Protein AF-A0A1J6IQ08-F1 (afdb_monomer)

Solvent-accessible surface area (backbone atoms only — not comparable to full-atom values): 18820 Å² total; per-residue (Å²): 135,86,68,87,45,62,75,73,61,44,56,89,80,56,58,43,49,73,61,51,55,50,49,50,54,50,41,49,74,68,67,64,74,76,57,95,85,47,84,51,58,40,79,44,76,42,98,74,60,40,60,48,78,40,59,26,86,48,31,21,41,41,59,95,80,63,75,48,71,88,76,32,49,49,42,63,82,78,46,61,76,78,54,50,66,46,43,43,70,51,59,27,37,63,48,82,49,72,70,50,56,49,53,51,48,54,52,50,76,71,40,99,60,69,43,47,60,68,62,53,44,54,53,51,36,50,48,58,75,60,64,45,76,67,47,45,54,50,45,41,77,65,58,59,56,40,53,23,48,89,84,64,74,52,33,45,75,42,50,36,75,57,30,24,42,77,78,37,70,69,62,40,58,53,45,64,74,70,44,96,61,76,46,40,57,49,74,67,82,73,70,40,91,77,46,42,61,68,58,52,51,53,49,44,49,71,43,62,36,43,48,41,74,80,44,36,48,68,50,41,70,88,70,60,66,67,81,85,49,51,75,48,60,55,79,78,70,76,56,39,76,63,58,55,49,51,53,52,52,59,70,64,40,72,89,70,71,66,52,72,66,62,45,50,51,59,52,48,56,66,70,66,49,45,40,31,45,33,87,56,68,50,59,36,37,39,30,46,68,38,80,86,71,57,69,60,74,47,77,47,77,34,57,65,48,77,43,75,90,79,31,35,34,43,32,38,58,76,86,129

Secondary structure (DSSP, 8-state):
----STTTTTGGG---HHHHHHHHHHHHHTT----SSS--PEEEE-SSS-EEEE-GGGEES--TT--GGGTSEEGGGTS-HHHHHHHHHTT-BSS--HHHHHHHHHHHHTSSSPEEHHHHHHHHHHHHHT--HHHHHHHHHH--EEEE-SS-SEEEEEEGGG-BB---HHHHHHHHHH-SS--BB---SSPBTTB-HHHHHHHHHHTTPPBHHHHEEEESGGG---TTPEE--TTTTT--HHHHHHHHHHHT-GGG---HHHHHHHHHHHHS-EEEEESS-EEEEEEEB-TTS-B--EEEEESEEEETTTTEEEEE----

Organism: Nicotiana attenuata (NCBI:txid49451)

Mean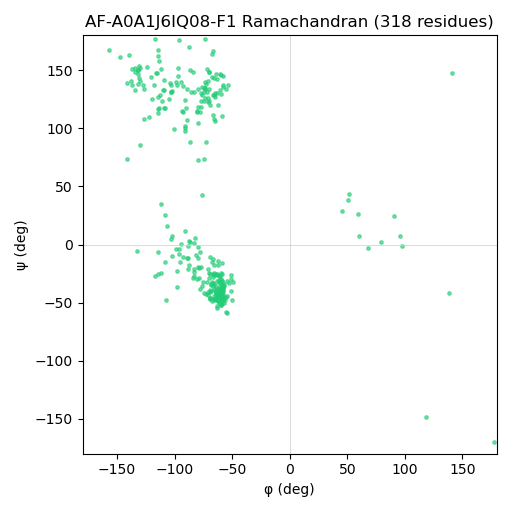 predicted aligned error: 11.62 Å

Radius of gyration: 29.19 Å; Cα contacts (8 Å, |Δi|>4): 413; chains: 1; bounding box: 72×40×83 Å

pLDDT: mean 80.11, std 11.53, range [38.16, 94.19]

Nearest PDB structures (foldseek):
  3fcg-assembly1_A  TM=6.065E-01  e=6.907E+00  Yersinia pestis
  1w1w-assembly1_F  TM=3.767E-01  e=8.225E+00  Saccharomyces cerevisiae

Structure (mmCIF, N/CA/C/O backbone):
data_AF-A0A1J6IQ08-F1
#
_entry.id   AF-A0A1J6IQ08-F1
#
loop_
_atom_site.group_PDB
_atom_site.id
_atom_site.type_symbol
_atom_site.label_atom_id
_atom_site.label_alt_id
_atom_site.label_comp_id
_atom_site.label_asym_id
_atom_site.label_entity_id
_atom_site.label_seq_id
_atom_site.pdbx_PDB_ins_code
_atom_site.Cartn_x
_atom_site.Cartn_y
_atom_site.Cartn_z
_atom_site.occupancy
_atom_site.B_iso_or_equiv
_atom_site.auth_seq_id
_atom_site.auth_comp_id
_atom_site.auth_asym_id
_atom_site.auth_atom_id
_atom_site.pdbx_PDB_model_num
ATOM 1 N N . MET A 1 1 ? 36.350 -5.522 -41.282 1.00 38.16 1 MET A N 1
ATOM 2 C CA . MET A 1 1 ? 36.041 -4.154 -40.818 1.00 38.16 1 MET A CA 1
ATOM 3 C C . MET A 1 1 ? 35.711 -4.274 -39.336 1.00 38.16 1 MET A C 1
ATOM 5 O O . MET A 1 1 ? 34.714 -4.898 -39.009 1.00 38.16 1 MET A O 1
ATOM 9 N N . TYR A 1 2 ? 36.618 -3.859 -38.450 1.00 38.28 2 TYR A N 1
ATOM 10 C CA . TYR A 1 2 ? 36.429 -3.955 -36.997 1.00 38.28 2 TYR A CA 1
ATOM 11 C C . TYR A 1 2 ? 35.785 -2.647 -36.519 1.00 38.28 2 TYR A C 1
ATOM 13 O O . TYR A 1 2 ? 36.502 -1.668 -36.361 1.00 38.28 2 TYR A O 1
ATOM 21 N N . CYS A 1 3 ? 34.462 -2.611 -36.331 1.00 42.34 3 CYS A N 1
ATOM 22 C CA . CYS A 1 3 ? 33.828 -1.512 -35.592 1.00 42.34 3 CYS A CA 1
ATOM 23 C C . CYS A 1 3 ? 34.211 -1.631 -34.116 1.00 42.34 3 CYS A C 1
ATOM 25 O O . CYS A 1 3 ? 33.945 -2.667 -33.505 1.00 42.34 3 CYS A O 1
ATOM 27 N N . ARG A 1 4 ? 34.809 -0.585 -33.545 1.00 44.16 4 ARG A N 1
ATOM 28 C CA . ARG A 1 4 ? 35.165 -0.497 -32.122 1.00 44.16 4 ARG A CA 1
ATOM 29 C C . ARG A 1 4 ? 34.200 0.369 -31.310 1.00 44.16 4 ARG A C 1
ATOM 31 O O . ARG A 1 4 ? 34.267 0.325 -30.086 1.00 44.16 4 ARG A O 1
ATOM 38 N N . SER A 1 5 ? 33.284 1.104 -31.944 1.00 48.31 5 SER A N 1
ATOM 39 C CA . SER A 1 5 ? 32.301 1.945 -31.242 1.00 48.31 5 SER A CA 1
ATOM 40 C C . SER A 1 5 ? 30.954 2.049 -31.964 1.00 48.31 5 SER A C 1
ATOM 42 O O . SER A 1 5 ? 30.855 1.837 -33.178 1.00 48.31 5 SER A O 1
ATOM 44 N N . ASN A 1 6 ? 29.915 2.458 -31.225 1.00 48.25 6 ASN A N 1
ATOM 45 C CA . ASN A 1 6 ? 28.590 2.773 -31.781 1.00 48.25 6 ASN A CA 1
ATOM 46 C C . ASN A 1 6 ? 28.644 3.928 -32.803 1.00 48.25 6 ASN A C 1
ATOM 48 O O . ASN A 1 6 ? 27.820 3.979 -33.720 1.00 48.25 6 ASN A O 1
ATOM 52 N N . LYS A 1 7 ? 29.631 4.833 -32.673 1.00 45.53 7 LYS A N 1
ATOM 53 C CA . LYS A 1 7 ? 29.911 5.908 -33.641 1.00 45.53 7 LYS A CA 1
ATOM 54 C C . LYS A 1 7 ? 30.500 5.370 -34.947 1.00 45.53 7 LYS A C 1
ATOM 56 O O . LYS A 1 7 ? 30.067 5.787 -36.015 1.00 45.53 7 LYS A O 1
ATOM 61 N N . GLU A 1 8 ? 31.440 4.428 -34.878 1.00 44.22 8 GLU A N 1
ATOM 62 C CA . GLU A 1 8 ? 32.082 3.834 -36.065 1.00 44.22 8 GLU A CA 1
ATOM 63 C C . GLU A 1 8 ? 31.143 2.930 -36.869 1.00 44.22 8 GLU A C 1
ATOM 65 O O . GLU A 1 8 ? 31.289 2.817 -38.083 1.00 44.22 8 GLU A O 1
ATOM 70 N N . CYS A 1 9 ? 30.160 2.316 -36.210 1.00 49.19 9 CYS A N 1
ATOM 71 C CA . CYS A 1 9 ? 29.166 1.469 -36.868 1.00 49.19 9 CYS A CA 1
ATOM 72 C C . CYS A 1 9 ? 27.941 2.231 -37.390 1.00 49.19 9 CYS A C 1
ATOM 74 O O . CYS A 1 9 ? 27.014 1.611 -37.904 1.00 49.19 9 CYS A O 1
ATOM 76 N N . GLY A 1 10 ? 27.918 3.562 -37.256 1.00 53.88 10 GLY A N 1
ATOM 77 C CA . GLY A 1 10 ? 26.836 4.393 -37.769 1.00 53.88 10 GLY A CA 1
ATOM 78 C C . GLY A 1 10 ? 25.457 4.042 -37.198 1.00 53.88 10 GLY A C 1
ATOM 79 O O . GLY A 1 10 ? 24.453 4.283 -37.856 1.00 53.88 10 GLY A O 1
ATOM 80 N N . MET A 1 11 ? 25.384 3.472 -35.989 1.00 55.00 11 MET A N 1
ATOM 81 C CA . MET A 1 11 ? 24.158 2.851 -35.466 1.00 55.00 11 MET A CA 1
ATOM 82 C C . MET A 1 11 ? 22.970 3.830 -35.421 1.00 55.00 11 MET A C 1
ATOM 84 O O . MET A 1 11 ? 21.852 3.452 -35.744 1.00 55.00 11 MET A O 1
ATOM 88 N N . TYR A 1 12 ? 23.245 5.108 -35.145 1.00 56.59 12 TYR A N 1
ATOM 89 C CA . TYR A 1 12 ? 22.268 6.206 -35.103 1.00 56.59 12 TYR A CA 1
ATOM 90 C C . TYR A 1 12 ? 21.831 6.741 -36.477 1.00 56.59 12 TYR A C 1
ATOM 92 O O . TYR A 1 12 ? 20.940 7.579 -36.546 1.00 56.59 12 TYR A O 1
ATOM 100 N N . TRP A 1 13 ? 22.450 6.279 -37.566 1.00 53.16 13 TRP A N 1
ATOM 101 C CA . TRP A 1 13 ? 22.105 6.645 -38.949 1.00 53.16 13 TRP A CA 1
ATOM 102 C C . TRP A 1 13 ? 21.177 5.624 -39.609 1.00 53.16 13 TRP A C 1
ATOM 104 O O . TRP A 1 13 ? 20.755 5.801 -40.752 1.00 53.16 13 TRP A O 1
ATOM 114 N N . HIS A 1 14 ? 20.876 4.535 -38.903 1.00 60.06 14 HIS A N 1
ATOM 115 C CA . HIS A 1 14 ? 19.949 3.511 -39.344 1.00 60.06 14 HIS A CA 1
ATOM 116 C C . HIS A 1 14 ? 18.625 3.674 -38.600 1.00 60.06 14 HIS A C 1
ATOM 118 O O . HIS A 1 14 ? 18.616 3.887 -37.393 1.00 60.06 14 HIS A O 1
ATOM 124 N N . SER A 1 15 ? 17.517 3.543 -39.326 1.00 62.06 15 SER A N 1
ATOM 125 C CA . SER A 1 15 ? 16.154 3.501 -38.775 1.00 62.06 15 SER A CA 1
ATOM 126 C C . SER A 1 15 ? 15.468 2.149 -38.996 1.00 62.06 15 SER A C 1
ATOM 128 O O . SER A 1 15 ? 14.391 1.897 -38.479 1.00 62.06 15 SER A O 1
ATOM 130 N N . GLY A 1 16 ? 16.094 1.236 -39.748 1.00 73.38 16 GLY A N 1
ATOM 131 C CA . GLY A 1 16 ? 15.515 -0.070 -40.055 1.00 73.38 16 GLY A CA 1
ATOM 132 C C . GLY A 1 16 ? 15.672 -1.067 -38.908 1.00 73.38 16 GLY A C 1
ATOM 133 O O . GLY A 1 16 ? 16.800 -1.468 -38.601 1.00 73.38 16 GLY A O 1
ATOM 134 N N . CYS A 1 17 ? 14.554 -1.553 -38.358 1.00 77.56 17 CYS A N 1
ATOM 135 C CA . CYS A 1 17 ? 14.531 -2.534 -37.263 1.00 77.56 17 CYS A CA 1
ATOM 136 C C . CYS A 1 17 ? 15.433 -3.752 -37.540 1.00 77.56 17 CYS A C 1
ATOM 138 O O . CYS A 1 17 ? 16.266 -4.113 -36.713 1.00 77.56 17 CYS A O 1
ATOM 140 N N . VAL A 1 18 ? 15.343 -4.351 -38.734 1.00 83.00 18 VAL A N 1
ATOM 141 C CA . VAL A 1 18 ? 16.144 -5.535 -39.110 1.00 83.00 18 VAL A CA 1
ATOM 142 C C . VAL A 1 18 ? 17.649 -5.250 -39.070 1.00 83.00 18 VAL A C 1
ATOM 144 O O . VAL A 1 18 ? 18.438 -6.098 -38.644 1.00 83.00 18 VAL A O 1
ATOM 147 N N . THR A 1 19 ? 18.060 -4.064 -39.516 1.00 85.00 19 THR A N 1
ATOM 148 C CA . THR A 1 19 ? 19.469 -3.655 -39.547 1.00 85.00 19 THR A CA 1
ATOM 149 C C . THR A 1 19 ? 19.995 -3.447 -38.133 1.00 85.00 19 THR A C 1
ATOM 151 O O . THR A 1 19 ? 21.045 -3.986 -37.789 1.00 85.00 19 THR A O 1
ATOM 154 N N . ILE A 1 20 ? 19.239 -2.748 -37.286 1.00 86.12 20 ILE A N 1
ATOM 155 C CA . ILE A 1 20 ? 19.637 -2.469 -35.903 1.00 86.12 20 ILE A CA 1
ATOM 156 C C . ILE A 1 20 ? 19.696 -3.756 -35.076 1.00 86.12 20 ILE A C 1
ATOM 158 O O . ILE A 1 20 ? 20.695 -4.004 -34.401 1.00 86.12 20 ILE A O 1
ATOM 162 N N . THR A 1 21 ? 18.706 -4.646 -35.197 1.00 87.50 21 THR A N 1
ATOM 163 C CA . THR A 1 21 ? 18.737 -5.950 -34.516 1.00 87.50 21 THR A CA 1
ATOM 164 C C . THR A 1 21 ? 19.964 -6.771 -34.925 1.00 87.50 21 THR A C 1
ATOM 166 O O . THR A 1 21 ? 20.576 -7.426 -34.081 1.00 87.50 21 THR A O 1
ATOM 169 N N . ARG A 1 22 ? 20.375 -6.733 -36.203 1.00 88.62 22 ARG A N 1
ATOM 170 C CA . ARG A 1 22 ? 21.608 -7.398 -36.665 1.00 88.62 22 ARG A CA 1
ATOM 171 C C . ARG A 1 22 ? 22.862 -6.792 -36.039 1.00 88.62 22 ARG A C 1
ATOM 173 O O . ARG A 1 22 ? 23.753 -7.550 -35.659 1.00 88.62 22 ARG A O 1
ATOM 180 N N . ILE A 1 23 ? 22.919 -5.467 -35.898 1.00 88.25 23 ILE A N 1
ATOM 181 C CA . ILE A 1 23 ? 24.028 -4.780 -35.223 1.00 88.25 23 ILE A CA 1
ATOM 182 C C . ILE A 1 23 ? 24.089 -5.207 -33.754 1.00 88.25 23 ILE A C 1
ATOM 184 O O . ILE A 1 23 ? 25.148 -5.636 -33.304 1.00 88.25 23 ILE A O 1
ATOM 188 N N . TYR A 1 24 ? 22.968 -5.208 -33.027 1.00 91.00 24 TYR A N 1
ATOM 189 C CA . TYR A 1 24 ? 22.941 -5.688 -31.642 1.00 91.00 24 TYR A CA 1
ATOM 190 C C . TYR A 1 24 ? 23.382 -7.146 -31.510 1.00 91.00 24 TYR A C 1
ATOM 192 O O . TYR A 1 24 ? 24.188 -7.458 -30.636 1.00 91.00 24 TYR A O 1
ATOM 200 N N . LYS A 1 25 ? 22.935 -8.038 -32.406 1.00 90.69 25 LYS A N 1
ATOM 201 C CA . LYS A 1 25 ? 23.388 -9.442 -32.426 1.00 90.69 25 LYS A CA 1
ATOM 202 C C . LYS A 1 25 ? 24.892 -9.549 -32.661 1.00 90.69 25 LYS A C 1
ATOM 204 O O . LYS A 1 25 ? 25.556 -10.349 -32.006 1.00 90.69 25 LYS A O 1
ATOM 209 N N . TYR A 1 26 ? 25.439 -8.735 -33.562 1.00 90.38 26 TYR A N 1
ATOM 210 C CA . TYR A 1 26 ? 26.877 -8.675 -33.806 1.00 90.38 26 TYR A CA 1
ATOM 211 C C . TYR A 1 26 ? 27.633 -8.188 -32.561 1.00 90.38 26 TYR A C 1
ATOM 213 O O . TYR A 1 26 ? 28.508 -8.894 -32.067 1.00 90.38 26 TYR A O 1
ATOM 221 N N . LEU A 1 27 ? 27.264 -7.031 -32.007 1.00 89.25 27 LEU A N 1
ATOM 222 C CA . LEU A 1 27 ? 27.917 -6.451 -30.828 1.00 89.25 27 LEU A CA 1
ATOM 223 C C . LEU A 1 27 ? 27.852 -7.390 -29.617 1.00 89.25 27 LEU A C 1
ATOM 225 O O . LEU A 1 27 ? 28.865 -7.615 -28.954 1.00 89.25 27 LEU A O 1
ATOM 229 N N . SER A 1 28 ? 26.689 -8.002 -29.383 1.00 89.81 28 SER A N 1
ATOM 230 C CA . SER A 1 28 ? 26.486 -9.013 -28.344 1.00 89.81 28 SER A CA 1
ATOM 231 C C . SER A 1 28 ? 27.418 -10.213 -28.531 1.00 89.81 28 SER A C 1
ATOM 233 O O . SER A 1 28 ? 28.155 -10.571 -27.612 1.00 89.81 28 SER A O 1
ATOM 235 N N . LYS A 1 29 ? 27.472 -10.783 -29.744 1.00 91.19 29 LYS A N 1
ATOM 236 C CA . LYS A 1 29 ? 28.318 -11.943 -30.071 1.00 91.19 29 LYS A CA 1
ATOM 237 C C . LYS A 1 29 ? 29.808 -11.684 -29.839 1.00 91.19 29 LYS A C 1
ATOM 239 O O . LYS A 1 29 ? 30.530 -12.599 -29.453 1.00 91.19 29 LYS A O 1
ATOM 244 N N . PHE A 1 30 ? 30.270 -10.460 -30.078 1.00 89.12 30 PHE A N 1
ATOM 245 C CA . PHE A 1 30 ? 31.665 -10.070 -29.866 1.00 89.12 30 PHE A CA 1
ATOM 246 C C . PHE A 1 30 ? 31.942 -9.518 -28.462 1.00 89.12 30 PHE A C 1
ATOM 248 O O . PHE A 1 30 ? 33.026 -8.988 -28.232 1.00 89.12 30 PHE A O 1
ATOM 255 N N . ASN A 1 31 ? 31.001 -9.668 -27.520 1.00 85.50 31 ASN A N 1
ATOM 256 C CA . ASN A 1 31 ? 31.116 -9.173 -26.147 1.00 85.50 31 ASN A CA 1
ATOM 257 C C . ASN A 1 31 ? 31.522 -7.697 -26.077 1.00 85.50 31 ASN A C 1
ATOM 259 O O . ASN A 1 31 ? 32.300 -7.305 -25.212 1.00 85.50 31 ASN A O 1
ATOM 263 N N . TRP A 1 32 ? 31.001 -6.882 -26.995 1.00 88.06 32 TRP A N 1
ATOM 264 C CA . TRP A 1 32 ? 31.271 -5.453 -26.983 1.00 88.06 32 TRP A CA 1
ATOM 265 C C . TRP A 1 32 ? 30.714 -4.809 -25.706 1.00 88.06 32 TRP A C 1
ATOM 267 O O . TRP A 1 32 ? 29.629 -5.174 -25.240 1.00 88.06 32 TRP A O 1
ATOM 277 N N . GLU A 1 33 ? 31.451 -3.843 -25.158 1.00 83.06 33 GLU A N 1
ATOM 278 C CA . GLU A 1 33 ? 31.079 -3.093 -23.959 1.00 83.06 33 GLU A CA 1
ATOM 279 C C . GLU A 1 33 ? 31.163 -1.585 -24.224 1.00 83.06 33 GLU A C 1
ATOM 281 O O . GLU A 1 33 ? 32.132 -1.127 -24.838 1.00 83.06 33 GLU A O 1
ATOM 286 N N . PRO A 1 34 ? 30.174 -0.801 -23.761 1.00 82.12 34 PRO A N 1
ATOM 287 C CA . PRO A 1 34 ? 30.164 0.638 -23.971 1.00 82.12 34 PRO A CA 1
ATOM 288 C C . PRO A 1 34 ? 31.222 1.330 -23.109 1.00 82.12 34 PRO A C 1
ATOM 290 O O . PRO A 1 34 ? 31.278 1.157 -21.888 1.00 82.12 34 PRO A O 1
ATOM 293 N N . THR A 1 35 ? 32.014 2.203 -23.725 1.00 81.00 35 THR A N 1
ATOM 294 C CA . THR A 1 35 ? 32.876 3.139 -22.998 1.00 81.00 35 THR A CA 1
ATOM 295 C C . THR A 1 35 ? 32.045 4.266 -22.361 1.00 81.00 35 THR A C 1
ATOM 297 O O . THR A 1 35 ? 30.818 4.334 -22.492 1.00 81.00 35 THR A O 1
ATOM 300 N N . LYS A 1 36 ? 32.689 5.166 -21.606 1.00 74.94 36 LYS A N 1
ATOM 301 C CA . LYS A 1 36 ? 32.005 6.335 -21.016 1.00 74.94 36 LYS A CA 1
ATOM 302 C C . LYS A 1 36 ? 31.512 7.333 -22.070 1.00 74.94 36 LYS A C 1
ATOM 304 O O . LYS A 1 36 ? 30.577 8.072 -21.796 1.00 74.94 36 LYS A O 1
ATOM 309 N N . GLU A 1 37 ? 32.140 7.354 -23.242 1.00 73.69 37 GLU A N 1
ATOM 310 C CA . GLU A 1 37 ? 31.829 8.287 -24.331 1.00 73.69 37 GLU A CA 1
ATOM 311 C C . GLU A 1 37 ? 30.822 7.715 -25.334 1.00 73.69 37 GLU A C 1
ATOM 313 O O . GLU A 1 37 ? 30.326 8.439 -26.204 1.00 73.69 37 GLU A O 1
ATOM 318 N N . ASP A 1 38 ? 30.527 6.417 -25.233 1.00 71.75 38 ASP A N 1
ATOM 319 C CA . ASP A 1 38 ? 29.600 5.762 -26.138 1.00 71.75 38 ASP A CA 1
ATOM 320 C C . ASP A 1 38 ? 28.156 6.126 -25.787 1.00 71.75 38 ASP A C 1
ATOM 322 O O . ASP A 1 38 ? 27.732 5.954 -24.639 1.00 71.75 38 ASP A O 1
ATOM 326 N N . PRO A 1 39 ? 27.361 6.577 -26.770 1.00 72.81 39 PRO A N 1
ATOM 327 C CA . PRO A 1 39 ? 25.938 6.779 -26.567 1.00 72.81 39 PRO A CA 1
ATOM 328 C C . PRO A 1 39 ? 25.266 5.415 -26.342 1.00 72.81 39 PRO A C 1
ATOM 330 O O . PRO A 1 39 ? 25.469 4.464 -27.110 1.00 72.81 39 PRO A O 1
ATOM 333 N N . ARG A 1 40 ? 24.488 5.328 -25.259 1.00 83.88 40 ARG A N 1
ATOM 334 C CA . ARG A 1 40 ? 23.891 4.081 -24.747 1.00 83.88 40 ARG A CA 1
ATOM 335 C C . ARG A 1 40 ? 22.419 3.925 -25.093 1.00 83.88 40 ARG A C 1
ATOM 337 O O . ARG A 1 40 ? 21.793 3.003 -24.592 1.00 83.88 40 ARG A O 1
ATOM 344 N N . ASN A 1 41 ? 21.876 4.814 -25.918 1.00 89.00 41 ASN A N 1
ATOM 345 C CA . ASN A 1 41 ? 20.458 4.799 -26.232 1.00 89.00 41 ASN A CA 1
ATOM 346 C C . ASN A 1 41 ? 20.045 3.451 -26.827 1.00 89.00 41 ASN A C 1
ATOM 348 O O . ASN A 1 41 ? 20.799 2.796 -27.555 1.00 89.00 41 ASN A O 1
ATOM 352 N N . ILE A 1 42 ? 18.829 3.049 -26.495 1.00 90.94 42 ILE A N 1
ATOM 353 C CA . ILE A 1 42 ? 18.231 1.797 -26.922 1.00 90.94 42 ILE A CA 1
ATOM 354 C C . ILE A 1 42 ? 17.264 2.111 -28.049 1.00 90.94 42 ILE A C 1
ATOM 356 O O . ILE A 1 42 ? 16.467 3.037 -27.946 1.00 90.94 42 ILE A O 1
ATOM 360 N N . TRP A 1 43 ? 17.344 1.359 -29.139 1.00 90.56 43 TRP A N 1
ATOM 361 C CA . TRP A 1 43 ? 16.357 1.468 -30.200 1.00 90.56 43 TRP A CA 1
ATOM 362 C C . TRP A 1 43 ? 15.074 0.755 -29.787 1.00 90.56 43 TRP A C 1
ATOM 364 O O . TRP A 1 43 ? 15.126 -0.409 -29.385 1.00 90.56 43 TRP A O 1
ATOM 374 N N . ILE A 1 44 ? 13.928 1.408 -29.929 1.00 90.62 44 ILE A N 1
ATOM 375 C CA . ILE A 1 44 ? 12.609 0.814 -29.728 1.00 90.62 44 ILE A CA 1
ATOM 376 C C . ILE A 1 44 ? 11.894 0.771 -31.078 1.00 90.62 44 ILE A C 1
ATOM 378 O O . ILE A 1 44 ? 11.664 1.822 -31.678 1.00 90.62 44 ILE A O 1
ATOM 382 N N . PRO A 1 45 ? 11.556 -0.424 -31.590 1.00 87.88 45 PRO A N 1
ATOM 383 C CA . PRO A 1 45 ? 10.832 -0.534 -32.845 1.00 87.88 45 PRO A CA 1
ATOM 384 C C . PRO A 1 45 ? 9.363 -0.136 -32.663 1.00 87.88 45 PRO A C 1
ATOM 386 O O . PRO A 1 45 ? 8.692 -0.614 -31.746 1.00 87.88 45 PRO A O 1
ATOM 389 N N . ASN A 1 46 ? 8.861 0.685 -33.585 1.00 82.75 46 ASN A N 1
ATOM 390 C CA . ASN A 1 46 ? 7.454 1.068 -33.682 1.00 82.75 46 ASN A CA 1
ATOM 391 C C . ASN A 1 46 ? 6.716 0.192 -34.706 1.00 82.75 46 ASN A C 1
ATOM 393 O O . ASN A 1 46 ? 7.311 -0.652 -35.379 1.00 82.75 46 ASN A O 1
ATOM 397 N N . ALA A 1 47 ? 5.399 0.379 -34.839 1.00 73.00 47 ALA A N 1
ATOM 398 C CA . ALA A 1 47 ? 4.619 -0.314 -35.861 1.00 73.00 47 ALA A CA 1
ATOM 399 C C . ALA A 1 47 ? 5.165 0.016 -37.265 1.00 73.00 47 ALA A C 1
ATOM 401 O O . ALA A 1 47 ? 5.039 1.142 -37.742 1.00 73.00 47 ALA A O 1
ATOM 402 N N . GLY A 1 48 ? 5.784 -0.971 -37.921 1.00 70.44 48 GLY A N 1
ATOM 403 C CA . GLY A 1 48 ? 6.427 -0.812 -39.225 1.00 70.44 48 GLY A CA 1
ATOM 404 C C . GLY A 1 48 ? 7.929 -1.101 -39.181 1.00 70.44 48 GLY A C 1
ATOM 405 O O . GLY A 1 48 ? 8.383 -1.969 -38.442 1.00 70.44 48 GLY A O 1
ATOM 406 N N . ASN A 1 49 ? 8.693 -0.406 -40.026 1.00 69.62 49 ASN A N 1
ATOM 407 C CA . ASN A 1 49 ? 10.146 -0.579 -40.160 1.00 69.62 49 ASN A CA 1
ATOM 408 C C . ASN A 1 49 ? 10.941 0.584 -39.539 1.00 69.62 49 ASN A C 1
ATOM 410 O O . ASN A 1 49 ? 12.117 0.734 -39.855 1.00 69.62 49 ASN A O 1
ATOM 414 N N . ASP A 1 50 ? 10.279 1.392 -38.710 1.00 78.19 50 ASP A N 1
ATOM 415 C CA . ASP A 1 50 ? 10.791 2.609 -38.072 1.00 78.19 50 ASP A CA 1
ATOM 416 C C . ASP A 1 50 ? 10.804 2.457 -36.538 1.00 78.19 50 ASP A C 1
ATOM 418 O O . ASP A 1 50 ? 10.375 1.430 -36.000 1.00 78.19 50 ASP A O 1
ATOM 422 N N . GLY A 1 51 ? 11.306 3.456 -35.817 1.00 84.88 51 GLY A N 1
ATOM 423 C CA . GLY A 1 51 ? 11.438 3.409 -34.362 1.00 84.88 51 GLY A CA 1
ATOM 424 C C . GLY A 1 51 ? 12.101 4.649 -33.777 1.00 84.88 51 GLY A C 1
ATOM 425 O O . GLY A 1 51 ? 12.303 5.650 -34.460 1.00 84.88 51 GLY A O 1
ATOM 426 N N . GLU A 1 52 ? 12.439 4.579 -32.495 1.00 89.56 52 GLU A N 1
ATOM 427 C CA . GLU A 1 52 ? 13.040 5.697 -31.772 1.00 89.56 52 GLU A CA 1
ATOM 428 C C . GLU A 1 52 ? 14.203 5.266 -30.876 1.00 89.56 52 GLU A C 1
ATOM 430 O O . GLU A 1 52 ? 14.264 4.138 -30.389 1.00 89.56 52 GLU A O 1
ATOM 435 N N . TRP A 1 53 ? 15.154 6.179 -30.669 1.00 88.50 53 TRP A N 1
ATOM 436 C CA . TRP A 1 53 ? 16.267 5.996 -29.740 1.00 88.50 53 TRP A CA 1
ATOM 437 C C . TRP A 1 53 ? 15.898 6.585 -28.379 1.00 88.50 53 TRP A C 1
ATOM 439 O O . TRP A 1 53 ? 15.779 7.802 -28.256 1.00 88.50 53 TRP A O 1
ATOM 449 N N . VAL A 1 54 ? 15.788 5.740 -27.356 1.00 91.06 54 VAL A N 1
ATOM 450 C CA . VAL A 1 54 ? 15.395 6.138 -25.994 1.00 91.06 54 VAL A CA 1
ATOM 451 C C . VAL A 1 54 ? 16.533 5.940 -24.998 1.00 91.06 54 VAL A C 1
ATOM 453 O O . VAL A 1 54 ? 17.499 5.219 -25.267 1.00 91.06 54 VAL A O 1
ATOM 456 N N . ASN A 1 55 ? 16.442 6.577 -23.832 1.00 90.50 55 ASN A N 1
ATOM 457 C CA . ASN A 1 55 ? 17.424 6.395 -22.768 1.00 90.50 55 ASN A CA 1
ATOM 458 C C . ASN A 1 55 ? 17.277 4.986 -22.141 1.00 90.50 55 ASN A C 1
ATOM 460 O O . ASN A 1 55 ? 16.150 4.528 -21.937 1.00 90.50 55 ASN A O 1
ATOM 464 N N . PRO A 1 56 ? 18.379 4.285 -21.801 1.00 90.44 56 PRO A N 1
ATOM 465 C CA . PRO A 1 56 ? 18.322 3.046 -21.020 1.00 90.44 56 PRO A CA 1
ATOM 466 C C . PRO A 1 56 ? 17.483 3.118 -19.740 1.00 90.44 56 PRO A C 1
ATOM 468 O O . PRO A 1 56 ? 16.881 2.113 -19.365 1.00 90.44 56 PRO A O 1
ATOM 471 N N . ASP A 1 57 ? 17.429 4.281 -19.085 1.00 89.50 57 ASP A N 1
ATOM 472 C CA . ASP A 1 57 ? 16.671 4.494 -17.846 1.00 89.50 57 ASP A CA 1
ATOM 473 C C . ASP A 1 57 ? 15.148 4.375 -18.053 1.00 89.50 57 ASP A C 1
ATOM 475 O O . ASP A 1 57 ? 14.428 3.977 -17.127 1.00 89.50 57 ASP A O 1
ATOM 479 N N . ASP A 1 58 ? 14.679 4.635 -19.278 1.00 90.62 58 ASP A N 1
ATOM 480 C CA . ASP A 1 58 ? 13.281 4.507 -19.711 1.00 90.62 58 ASP A CA 1
ATOM 481 C C . ASP A 1 58 ? 12.947 3.076 -20.188 1.00 90.62 58 ASP A C 1
ATOM 483 O O . ASP A 1 58 ? 11.825 2.785 -20.603 1.00 90.62 58 ASP A O 1
ATOM 487 N N . CYS A 1 59 ? 13.911 2.149 -20.120 1.00 92.62 59 CYS A N 1
ATOM 488 C CA . CYS A 1 59 ? 13.760 0.755 -20.535 1.00 92.62 59 CYS A CA 1
ATOM 489 C C . CYS A 1 59 ? 13.808 -0.217 -19.347 1.00 92.62 59 CYS A C 1
ATOM 491 O O . CYS A 1 59 ? 14.514 -0.009 -18.360 1.00 92.62 59 CYS A O 1
ATOM 493 N N . VAL A 1 60 ? 13.119 -1.350 -19.479 1.00 94.19 60 VAL A N 1
ATOM 494 C CA . VAL A 1 60 ? 13.262 -2.530 -18.610 1.00 94.19 60 VAL A CA 1
ATOM 495 C C . VAL A 1 60 ? 13.401 -3.780 -19.465 1.00 94.19 60 VAL A C 1
ATOM 497 O O . VAL A 1 60 ? 12.803 -3.881 -20.534 1.00 94.19 60 VAL A O 1
ATOM 500 N N . LEU A 1 61 ? 14.164 -4.768 -18.998 1.00 93.12 61 LEU A N 1
ATOM 501 C CA . LEU A 1 61 ? 14.229 -6.057 -19.699 1.00 93.12 61 LEU A CA 1
ATOM 502 C C . LEU A 1 61 ? 12.906 -6.811 -19.580 1.00 93.12 61 LEU A C 1
ATOM 504 O O . LEU A 1 61 ? 12.398 -7.313 -20.580 1.00 93.12 61 LEU A O 1
ATOM 508 N N . HIS A 1 62 ? 12.366 -6.857 -18.362 1.00 90.94 62 HIS A N 1
ATOM 509 C CA . HIS A 1 62 ? 11.173 -7.613 -18.019 1.00 90.94 62 HIS A CA 1
ATOM 510 C C . HIS A 1 62 ? 10.175 -6.738 -17.275 1.00 90.94 62 HIS A C 1
ATOM 512 O O . HIS A 1 62 ? 10.552 -5.980 -16.380 1.00 90.94 62 HIS A O 1
ATOM 518 N N . ASP A 1 63 ? 8.894 -6.921 -17.580 1.00 86.56 63 ASP A N 1
ATOM 519 C CA . ASP A 1 63 ? 7.802 -6.401 -16.764 1.00 86.56 63 ASP A CA 1
ATOM 520 C C . ASP A 1 63 ? 6.804 -7.521 -16.479 1.00 86.56 63 ASP A C 1
ATOM 522 O O . ASP A 1 63 ? 5.792 -7.689 -17.158 1.00 86.56 63 ASP A O 1
ATOM 526 N N . LYS A 1 64 ? 7.090 -8.286 -15.420 1.00 78.94 64 LYS A N 1
ATOM 527 C CA . LYS A 1 64 ? 6.209 -9.369 -14.959 1.00 78.94 64 LYS A CA 1
ATOM 528 C C . LYS A 1 64 ? 4.808 -8.879 -14.597 1.00 78.94 64 LYS A C 1
ATOM 530 O O . LYS A 1 64 ? 3.875 -9.670 -14.614 1.00 78.94 64 LYS A O 1
ATOM 535 N N . SER A 1 65 ? 4.692 -7.606 -14.230 1.00 72.69 65 SER A N 1
ATOM 536 C CA . SER A 1 65 ? 3.444 -6.989 -13.802 1.00 72.69 65 SER A CA 1
ATOM 537 C C . SER A 1 65 ? 2.593 -6.532 -14.992 1.00 72.69 65 SER A C 1
ATOM 539 O O . SER A 1 65 ? 1.379 -6.449 -14.884 1.00 72.69 65 SER A O 1
ATOM 541 N N . CYS A 1 66 ? 3.223 -6.292 -16.147 1.00 75.00 66 CYS A N 1
ATOM 542 C CA . CYS A 1 66 ? 2.624 -5.745 -17.366 1.00 75.00 66 CYS A CA 1
ATOM 543 C C . CYS A 1 66 ? 1.989 -4.345 -17.229 1.00 75.00 66 CYS A C 1
ATOM 545 O O . CYS A 1 66 ? 1.394 -3.870 -18.198 1.00 75.00 66 CYS A O 1
ATOM 547 N N . PHE A 1 67 ? 2.141 -3.656 -16.091 1.00 73.94 67 PHE A N 1
ATOM 548 C CA . PHE A 1 67 ? 1.550 -2.332 -15.850 1.00 73.94 67 PHE A CA 1
ATOM 549 C C . PHE A 1 67 ? 2.419 -1.167 -16.331 1.00 73.94 67 PHE A C 1
ATOM 551 O O . PHE A 1 67 ? 1.915 -0.062 -16.523 1.00 73.94 67 PHE A O 1
ATOM 558 N N . PHE A 1 68 ? 3.710 -1.393 -16.577 1.00 79.25 68 PHE A N 1
ATOM 559 C CA . PHE A 1 68 ? 4.626 -0.329 -16.984 1.00 79.25 68 PHE A CA 1
ATOM 560 C C . PHE A 1 68 ? 4.676 -0.122 -18.492 1.00 79.25 68 PHE A C 1
ATOM 562 O O . PHE A 1 68 ? 5.367 0.781 -18.939 1.00 79.25 68 PHE A O 1
ATOM 569 N N . GLY A 1 69 ? 3.935 -0.897 -19.289 1.00 67.50 69 GLY A N 1
ATOM 570 C CA . GLY A 1 69 ? 4.005 -0.827 -20.753 1.00 67.50 69 GLY A CA 1
ATOM 571 C C . GLY A 1 69 ? 3.670 0.541 -21.368 1.00 67.50 69 GLY A C 1
ATOM 572 O O . GLY A 1 69 ? 3.987 0.755 -22.531 1.00 67.50 69 GLY A O 1
ATOM 573 N N . LEU A 1 70 ? 3.048 1.450 -20.606 1.00 72.44 70 LEU A N 1
ATOM 574 C CA . LEU A 1 70 ? 2.772 2.835 -21.010 1.00 72.44 70 LEU A CA 1
ATOM 575 C C . LEU A 1 70 ? 3.835 3.846 -20.539 1.00 72.44 70 LEU A C 1
ATOM 577 O O . LEU A 1 70 ? 3.836 4.976 -21.013 1.00 72.44 70 LEU A O 1
ATOM 581 N N . GLN A 1 71 ? 4.701 3.471 -19.593 1.00 80.69 71 GLN A N 1
ATOM 582 C CA . GLN A 1 71 ? 5.698 4.360 -18.972 1.00 80.69 71 GLN A CA 1
ATOM 583 C C . GLN A 1 71 ? 7.143 3.931 -19.228 1.00 80.69 71 GLN A C 1
ATOM 585 O O . GLN A 1 71 ? 8.038 4.767 -19.192 1.00 80.69 71 GLN A O 1
ATOM 590 N N . LEU A 1 72 ? 7.376 2.636 -19.445 1.00 88.62 72 LEU A N 1
ATOM 591 C CA . LEU A 1 72 ? 8.684 2.044 -19.683 1.00 88.62 72 LEU A CA 1
ATOM 592 C C . LEU A 1 72 ? 8.624 1.134 -20.905 1.00 88.62 72 LEU A C 1
ATOM 594 O O . LEU A 1 72 ? 7.667 0.379 -21.108 1.00 88.62 72 LEU A O 1
ATOM 598 N N . HIS A 1 73 ? 9.704 1.136 -21.677 1.00 90.62 73 HIS A N 1
ATOM 599 C CA . HIS A 1 73 ? 9.856 0.236 -22.808 1.00 90.62 73 HIS A CA 1
ATOM 600 C C . HIS A 1 73 ? 10.312 -1.144 -22.329 1.00 90.62 73 HIS A C 1
ATOM 602 O O . HIS A 1 73 ? 11.414 -1.313 -21.802 1.00 90.62 73 HIS A O 1
ATOM 608 N N . VAL A 1 74 ? 9.453 -2.147 -22.513 1.00 92.12 74 VAL A N 1
ATOM 609 C CA . VAL A 1 74 ? 9.694 -3.524 -22.061 1.00 92.12 74 VAL A CA 1
ATOM 610 C C . VAL A 1 74 ? 10.374 -4.323 -23.174 1.00 92.12 74 VAL A C 1
ATOM 612 O O . VAL A 1 74 ? 9.722 -4.782 -24.113 1.00 92.12 74 VAL A O 1
ATOM 615 N N . LEU A 1 75 ? 11.694 -4.493 -23.086 1.00 92.62 75 LEU A N 1
ATOM 616 C CA . LEU A 1 75 ? 12.516 -4.980 -24.200 1.00 92.62 75 LEU A CA 1
ATOM 617 C C . LEU A 1 75 ? 12.235 -6.435 -24.601 1.00 92.62 75 LEU A C 1
ATOM 619 O O . LEU A 1 75 ? 12.383 -6.764 -25.777 1.00 92.62 75 LEU A O 1
ATOM 623 N N . GLU A 1 76 ? 11.774 -7.296 -23.687 1.00 91.81 76 GLU A N 1
ATOM 624 C CA . GLU A 1 76 ? 11.373 -8.676 -24.023 1.00 91.81 76 GLU A CA 1
ATOM 625 C C . GLU A 1 76 ? 10.197 -8.758 -25.010 1.00 91.81 76 GLU A C 1
ATOM 627 O O . GLU A 1 76 ? 10.003 -9.798 -25.637 1.00 91.81 76 GLU A O 1
ATOM 632 N N . LYS A 1 77 ? 9.429 -7.672 -25.182 1.00 89.44 77 LYS A N 1
ATOM 633 C CA . LYS A 1 77 ? 8.354 -7.591 -26.184 1.00 89.44 77 LYS A CA 1
ATOM 634 C C . LYS A 1 77 ? 8.879 -7.300 -27.592 1.00 89.44 77 LYS A C 1
ATOM 636 O O . LYS A 1 77 ? 8.170 -7.544 -28.563 1.00 89.44 77 LYS A O 1
ATOM 641 N N . HIS A 1 78 ? 10.100 -6.778 -27.702 1.00 88.38 78 HIS A N 1
ATOM 642 C CA . HIS A 1 78 ? 10.674 -6.283 -28.955 1.00 88.38 78 HIS A CA 1
ATOM 643 C C . HIS A 1 78 ? 11.876 -7.103 -29.438 1.00 88.38 78 HIS A C 1
ATOM 645 O O . HIS A 1 78 ? 12.167 -7.116 -30.634 1.00 88.38 78 HIS A O 1
ATOM 651 N N . TYR A 1 79 ? 12.584 -7.777 -28.529 1.00 90.75 79 TYR A N 1
ATOM 652 C CA . TYR A 1 79 ? 13.862 -8.422 -28.816 1.00 90.75 79 TYR A CA 1
ATOM 653 C C . TYR A 1 79 ? 13.938 -9.863 -28.311 1.00 90.75 79 TYR A C 1
ATOM 655 O O . TYR A 1 79 ? 13.374 -10.220 -27.277 1.00 90.75 79 TYR A O 1
ATOM 663 N N . ASP A 1 80 ? 14.720 -10.679 -29.024 1.00 89.81 80 ASP A N 1
ATOM 664 C CA . ASP A 1 80 ? 15.020 -12.058 -28.640 1.00 89.81 80 ASP A CA 1
ATOM 665 C C . ASP A 1 80 ? 15.716 -12.124 -27.270 1.00 89.81 80 ASP A C 1
ATOM 667 O O . ASP A 1 80 ? 16.566 -11.290 -26.943 1.00 89.81 80 ASP A O 1
ATOM 671 N N . LYS A 1 81 ? 15.437 -13.187 -26.502 1.00 88.81 81 LYS A N 1
ATOM 672 C CA . LYS A 1 81 ? 15.998 -13.405 -25.152 1.00 88.81 81 LYS A CA 1
ATOM 673 C C . LYS A 1 81 ? 17.525 -13.316 -25.094 1.00 88.81 81 LYS A C 1
ATOM 675 O O . LYS A 1 81 ? 18.072 -12.852 -24.097 1.00 88.81 81 LYS A O 1
ATOM 680 N N . GLU A 1 82 ? 18.209 -13.729 -26.159 1.00 87.19 82 GLU A N 1
ATOM 681 C CA . GLU A 1 82 ? 19.671 -13.666 -26.271 1.00 87.19 82 GLU A CA 1
ATOM 682 C C . GLU A 1 82 ? 20.201 -12.227 -26.145 1.00 87.19 82 GLU A C 1
ATOM 684 O O . GLU A 1 82 ? 21.231 -11.996 -25.508 1.00 87.19 82 GLU A O 1
ATOM 689 N N . LEU A 1 83 ? 19.464 -11.244 -26.678 1.00 91.06 83 LEU A N 1
ATOM 690 C CA . LEU A 1 83 ? 19.844 -9.830 -26.649 1.00 91.06 83 LEU A CA 1
ATOM 691 C C . LEU A 1 83 ? 19.569 -9.151 -25.303 1.00 91.06 83 LEU A C 1
ATOM 693 O O . LEU A 1 83 ? 20.197 -8.138 -25.004 1.00 91.06 83 LEU A O 1
ATOM 697 N N . LEU A 1 84 ? 18.695 -9.702 -24.456 1.00 92.12 84 LEU A N 1
ATOM 698 C CA . LEU A 1 84 ? 18.357 -9.084 -23.165 1.00 92.12 84 LEU A CA 1
ATOM 699 C C . LEU A 1 84 ? 19.580 -8.946 -22.248 1.00 92.12 84 LEU A C 1
ATOM 701 O O . LEU A 1 84 ? 19.777 -7.906 -21.620 1.00 92.12 84 LEU A O 1
ATOM 705 N N . SER A 1 85 ? 20.456 -9.954 -22.246 1.00 90.19 85 SER A N 1
ATOM 706 C CA . SER A 1 85 ? 21.731 -9.917 -21.517 1.00 90.19 85 SER A CA 1
ATOM 707 C C . SER A 1 85 ? 22.681 -8.823 -22.018 1.00 90.19 85 SER A C 1
ATOM 709 O O . SER A 1 85 ? 23.440 -8.247 -21.239 1.00 90.19 85 SER A O 1
ATOM 711 N N . PHE A 1 86 ? 22.620 -8.498 -23.311 1.00 91.25 86 PHE A N 1
ATOM 712 C CA . PHE A 1 86 ? 23.414 -7.427 -23.901 1.00 91.25 86 PHE A CA 1
ATOM 713 C C . PHE A 1 86 ? 22.887 -6.056 -23.474 1.00 91.25 86 PHE A C 1
ATOM 715 O O . PHE A 1 86 ? 23.672 -5.203 -23.068 1.00 91.25 86 PHE A O 1
ATOM 722 N N . PHE A 1 87 ? 21.567 -5.864 -23.458 1.00 92.81 87 PHE A N 1
ATOM 723 C CA . PHE A 1 87 ? 20.957 -4.622 -22.978 1.00 92.81 87 PHE A CA 1
ATOM 724 C C . PHE A 1 87 ? 21.272 -4.330 -21.504 1.00 92.81 87 PHE A C 1
ATOM 726 O O . PHE A 1 87 ? 21.455 -3.168 -21.144 1.00 92.81 87 PHE A O 1
ATOM 733 N N . SER A 1 88 ? 21.462 -5.359 -20.668 1.00 90.44 88 SER A N 1
ATOM 734 C CA . SER A 1 88 ? 21.960 -5.164 -19.295 1.00 90.44 88 SER A CA 1
ATOM 735 C C . SER A 1 88 ? 23.321 -4.452 -19.259 1.00 90.44 88 SER A C 1
ATOM 737 O O . SER A 1 88 ? 23.546 -3.595 -18.407 1.00 90.44 88 SER A O 1
ATOM 739 N N . LYS A 1 89 ? 24.222 -4.748 -20.210 1.00 88.38 89 LYS A N 1
ATOM 740 C CA . LYS A 1 89 ? 25.542 -4.094 -20.317 1.00 88.38 89 LYS A CA 1
ATOM 741 C C . LYS A 1 89 ? 25.442 -2.632 -20.757 1.00 88.38 89 LYS A C 1
ATOM 743 O O . LYS A 1 89 ? 26.328 -1.839 -20.451 1.00 88.38 89 LYS A O 1
ATOM 748 N N . LEU A 1 90 ? 24.363 -2.267 -21.451 1.00 88.12 90 LEU A N 1
ATOM 749 C CA . LEU A 1 90 ? 24.077 -0.884 -21.840 1.00 88.12 90 LEU A CA 1
ATOM 750 C C . LEU A 1 90 ? 23.477 -0.052 -20.697 1.00 88.12 90 LEU A C 1
ATOM 752 O O . LEU A 1 90 ? 23.285 1.150 -20.861 1.00 88.12 90 LEU A O 1
ATOM 756 N N . GLY A 1 91 ? 23.241 -0.662 -19.531 1.00 88.25 91 GLY A N 1
ATOM 757 C CA . GLY A 1 91 ? 22.678 0.002 -18.357 1.00 88.25 91 GLY A CA 1
ATOM 758 C C . GLY A 1 91 ? 21.167 -0.168 -18.208 1.00 88.25 91 GLY A C 1
ATOM 759 O O . GLY A 1 91 ? 20.591 0.436 -17.312 1.00 88.25 91 GLY A O 1
ATOM 760 N N . VAL A 1 92 ? 20.519 -0.998 -19.034 1.00 92.81 92 VAL A N 1
ATOM 761 C CA . VAL A 1 92 ? 19.081 -1.266 -18.898 1.00 92.81 92 VAL A CA 1
ATOM 762 C C . VAL A 1 92 ? 18.824 -2.112 -17.652 1.00 92.81 92 VAL A C 1
ATOM 764 O O . VAL A 1 92 ? 19.384 -3.200 -17.482 1.00 92.81 92 VAL A O 1
ATOM 767 N N . LYS A 1 93 ? 17.939 -1.623 -16.783 1.00 93.31 93 LYS A N 1
ATOM 768 C CA . LYS A 1 93 ? 17.511 -2.321 -15.565 1.00 93.31 93 LYS A CA 1
ATOM 769 C C . LYS A 1 93 ? 16.728 -3.598 -15.896 1.00 93.31 93 LYS A C 1
ATOM 771 O O . LYS A 1 93 ? 15.937 -3.659 -16.835 1.00 93.31 93 LYS A O 1
ATOM 776 N N . SER A 1 94 ? 16.930 -4.642 -15.091 1.00 91.62 94 SER A N 1
ATOM 777 C CA . SER A 1 94 ? 16.294 -5.947 -15.326 1.00 91.62 94 SER A CA 1
ATOM 778 C C . SER A 1 94 ? 14.777 -5.924 -15.106 1.00 91.62 94 SER A C 1
ATOM 780 O O . SER A 1 94 ? 14.045 -6.536 -15.876 1.00 91.62 94 SER A O 1
ATOM 782 N N . ASN A 1 95 ? 14.311 -5.215 -14.077 1.00 89.75 95 ASN A N 1
ATOM 783 C CA . ASN A 1 95 ? 12.897 -5.065 -13.723 1.00 89.75 95 ASN A CA 1
ATOM 784 C C . ASN A 1 95 ? 12.643 -3.602 -13.305 1.00 89.75 95 ASN A C 1
ATOM 786 O O . ASN A 1 95 ? 13.616 -2.912 -12.970 1.00 89.75 95 ASN A O 1
ATOM 790 N N . PRO A 1 96 ? 11.380 -3.137 -13.273 1.00 90.25 96 PRO A N 1
ATOM 791 C CA . PRO A 1 96 ? 11.035 -1.840 -12.703 1.00 90.25 96 PRO A CA 1
ATOM 792 C C . PRO A 1 96 ? 11.566 -1.694 -11.271 1.00 90.25 96 PRO A C 1
ATOM 794 O O . PRO A 1 96 ? 11.514 -2.624 -10.461 1.00 90.25 96 PRO A O 1
ATOM 797 N N . SER A 1 97 ? 12.117 -0.523 -10.980 1.00 88.06 97 SER A N 1
ATOM 798 C CA . SER A 1 97 ? 12.660 -0.147 -9.678 1.00 88.06 97 SER A CA 1
ATOM 799 C C . SER A 1 97 ? 11.580 0.443 -8.770 1.00 88.06 97 SER A C 1
ATOM 801 O O . SER A 1 97 ? 10.485 0.776 -9.220 1.00 88.06 97 SER A O 1
ATOM 803 N N . LEU A 1 98 ? 11.902 0.632 -7.486 1.00 85.56 98 LEU A N 1
ATOM 804 C CA . LEU A 1 98 ? 11.019 1.345 -6.559 1.00 85.56 98 LEU A CA 1
ATOM 805 C C . LEU A 1 98 ? 10.653 2.734 -7.111 1.00 85.56 98 LEU A C 1
ATOM 807 O O . LEU A 1 98 ? 9.479 3.083 -7.122 1.00 85.56 98 LEU A O 1
ATOM 811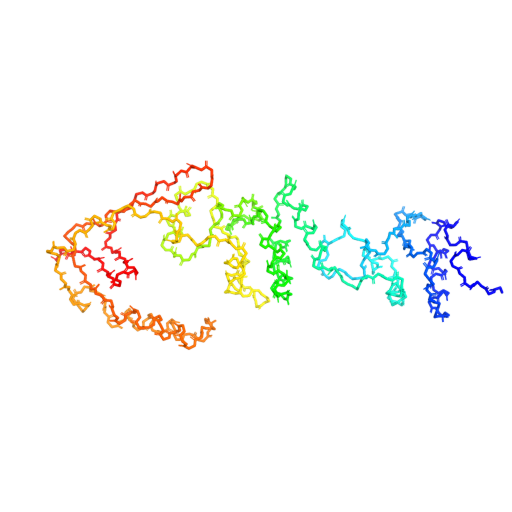 N N . ASP A 1 99 ? 11.625 3.480 -7.642 1.00 86.31 99 ASP A N 1
ATOM 812 C CA . ASP A 1 99 ? 11.397 4.820 -8.196 1.00 86.31 99 ASP A CA 1
ATOM 813 C C . ASP A 1 99 ? 10.412 4.803 -9.380 1.00 86.31 99 ASP A C 1
ATOM 815 O O . ASP A 1 99 ? 9.622 5.734 -9.541 1.00 86.31 99 ASP A O 1
ATOM 819 N N . ASP A 1 100 ? 10.394 3.724 -10.167 1.00 88.38 100 ASP A N 1
ATOM 820 C CA . ASP A 1 100 ? 9.427 3.546 -11.255 1.00 88.38 100 ASP A CA 1
ATOM 821 C C . ASP A 1 100 ? 8.010 3.323 -10.717 1.00 88.38 100 ASP A C 1
ATOM 823 O O . ASP A 1 100 ? 7.077 3.993 -11.155 1.00 88.38 100 ASP A O 1
ATOM 827 N N . PHE A 1 101 ? 7.843 2.445 -9.721 1.00 87.31 101 PHE A N 1
ATOM 828 C CA . PHE A 1 101 ? 6.548 2.220 -9.060 1.00 87.31 101 PHE A CA 1
ATOM 829 C C . PHE A 1 101 ? 5.975 3.507 -8.457 1.00 87.31 101 PHE A C 1
ATOM 831 O O . PHE A 1 101 ? 4.766 3.717 -8.453 1.00 87.31 101 PHE A O 1
ATOM 838 N N . LEU A 1 102 ? 6.834 4.396 -7.970 1.00 85.38 102 LEU A N 1
ATOM 839 C CA . LEU A 1 102 ? 6.417 5.650 -7.350 1.00 85.38 102 LEU A CA 1
ATOM 840 C C . LEU A 1 102 ? 6.018 6.700 -8.386 1.00 85.38 102 LEU A C 1
ATOM 842 O O . LEU A 1 102 ? 5.046 7.426 -8.177 1.00 85.38 102 LEU A O 1
ATOM 846 N N . LYS A 1 103 ? 6.728 6.769 -9.519 1.00 87.62 103 LYS A N 1
ATOM 847 C CA . LYS A 1 103 ? 6.288 7.566 -10.674 1.00 87.62 103 LYS A CA 1
ATOM 848 C C . LYS A 1 103 ? 4.934 7.073 -11.185 1.00 87.62 103 LYS A C 1
ATOM 850 O O . LYS A 1 103 ? 4.053 7.892 -11.444 1.00 87.62 103 LYS A O 1
ATOM 855 N N . LEU A 1 104 ? 4.751 5.754 -11.248 1.00 87.69 104 LEU A N 1
ATOM 856 C CA . LEU A 1 104 ? 3.483 5.131 -11.612 1.00 87.69 104 LEU A CA 1
ATOM 857 C C . LEU A 1 104 ? 2.369 5.534 -10.639 1.00 87.69 104 LEU A C 1
ATOM 859 O O . LEU A 1 104 ? 1.338 6.034 -11.081 1.00 87.69 104 LEU A O 1
ATOM 863 N N . TRP A 1 105 ? 2.603 5.440 -9.330 1.00 87.75 105 TRP A N 1
ATOM 864 C CA . TRP A 1 105 ? 1.630 5.884 -8.332 1.00 87.75 105 TRP A CA 1
ATOM 865 C C . TRP A 1 105 ? 1.256 7.360 -8.486 1.00 87.75 105 TRP A C 1
ATOM 867 O O . TRP A 1 105 ? 0.078 7.696 -8.543 1.00 87.75 105 TRP A O 1
ATOM 877 N N . LYS A 1 106 ? 2.244 8.251 -8.641 1.00 87.62 106 LYS A N 1
ATOM 878 C CA . LYS A 1 106 ? 1.987 9.683 -8.872 1.00 87.62 106 LYS A CA 1
ATOM 879 C C . LYS A 1 106 ? 1.190 9.930 -10.152 1.00 87.62 106 LYS A C 1
ATOM 881 O O . LYS A 1 106 ? 0.399 10.865 -10.204 1.00 87.62 106 LYS A O 1
ATOM 886 N N . SER A 1 107 ? 1.379 9.113 -11.188 1.00 86.69 107 SER A N 1
ATOM 887 C CA . SER A 1 107 ? 0.554 9.206 -12.397 1.00 86.69 107 SER A CA 1
ATOM 888 C C . SER A 1 107 ? -0.904 8.835 -12.125 1.00 86.69 107 SER A C 1
ATOM 890 O O . SER A 1 107 ? -1.792 9.444 -12.707 1.00 86.69 107 SER A O 1
ATOM 892 N N . TRP A 1 108 ? -1.155 7.894 -11.209 1.00 86.31 108 TRP A N 1
ATOM 893 C CA . TRP A 1 108 ? -2.501 7.507 -10.793 1.00 86.31 108 TRP A CA 1
ATOM 894 C C . TRP A 1 108 ? -3.151 8.561 -9.891 1.00 86.31 108 TRP A C 1
ATOM 896 O O . TRP A 1 108 ? -4.300 8.906 -10.125 1.00 86.31 108 TRP A O 1
ATOM 906 N N . GLU A 1 109 ? -2.418 9.147 -8.936 1.00 87.25 109 GLU A N 1
ATOM 907 C CA . GLU A 1 109 ? -2.940 10.216 -8.058 1.00 87.25 109 GLU A CA 1
ATOM 908 C C . GLU A 1 109 ? -3.413 11.468 -8.821 1.00 87.25 109 GLU A C 1
ATOM 910 O O . GLU A 1 109 ? -4.291 12.197 -8.338 1.00 87.25 109 GLU A O 1
ATOM 915 N N . ASN A 1 110 ? -2.791 11.726 -9.977 1.00 83.50 110 ASN A N 1
ATOM 916 C CA . ASN A 1 110 ? -3.070 12.858 -10.862 1.00 83.50 110 ASN A CA 1
ATOM 917 C C . ASN A 1 110 ? -4.032 12.515 -12.005 1.00 83.50 110 ASN A C 1
ATOM 919 O O . ASN A 1 110 ? -4.411 13.407 -12.760 1.00 83.50 110 ASN A O 1
ATOM 923 N N . ALA A 1 111 ? -4.372 11.240 -12.190 1.00 80.75 111 ALA A N 1
ATOM 924 C CA . ALA A 1 111 ? -5.289 10.851 -13.243 1.00 80.75 111 ALA A CA 1
ATOM 925 C C . ALA A 1 111 ? -6.731 11.043 -12.765 1.00 80.75 111 ALA A C 1
ATOM 927 O O . ALA A 1 111 ? -7.113 10.530 -11.717 1.00 80.75 111 ALA A O 1
ATOM 928 N N . ASP A 1 112 ? -7.561 11.691 -13.583 1.00 75.44 112 ASP A N 1
ATOM 929 C CA . ASP A 1 112 ? -9.015 11.774 -13.378 1.00 75.44 112 ASP A CA 1
ATOM 930 C C . ASP A 1 112 ? -9.711 10.452 -13.767 1.00 75.44 112 ASP A C 1
ATOM 932 O O . ASP A 1 112 ? -10.730 10.432 -14.457 1.00 75.44 112 ASP A O 1
ATOM 936 N N . ARG A 1 113 ? -9.123 9.315 -13.378 1.00 79.94 113 ARG A N 1
ATOM 937 C CA . ARG A 1 113 ? -9.689 7.980 -13.588 1.00 79.94 113 ARG A CA 1
ATOM 938 C C . ARG A 1 113 ? -9.662 7.183 -12.298 1.00 79.94 113 ARG A C 1
ATOM 940 O O . ARG A 1 113 ? -8.772 7.345 -11.467 1.00 79.94 113 ARG A O 1
ATOM 947 N N . SER A 1 114 ? -10.586 6.246 -12.192 1.00 78.00 114 SER A N 1
ATOM 948 C CA . SER A 1 114 ? -10.525 5.195 -11.192 1.00 78.00 114 SER A CA 1
ATOM 949 C C . SER A 1 114 ? -9.398 4.202 -11.493 1.00 78.00 114 SER A C 1
ATOM 951 O O . SER A 1 114 ? -9.018 3.946 -12.646 1.00 78.00 114 SER A O 1
ATOM 953 N N . LEU A 1 115 ? -8.835 3.647 -10.422 1.00 82.00 115 LEU A N 1
ATOM 954 C CA . LEU A 1 115 ? -7.840 2.585 -10.502 1.00 82.00 115 LEU A CA 1
ATOM 955 C C . LEU A 1 115 ? -8.538 1.229 -10.386 1.00 82.00 115 LEU A C 1
ATOM 957 O O . LEU A 1 115 ? -9.444 1.062 -9.566 1.00 82.00 115 LEU A O 1
ATOM 961 N N . SER A 1 116 ? -8.100 0.251 -11.174 1.00 85.62 116 SER A N 1
ATOM 962 C CA . SER A 1 116 ? -8.567 -1.125 -11.010 1.00 85.62 116 SER A CA 1
ATOM 963 C C . SER A 1 116 ? -7.983 -1.755 -9.744 1.00 85.62 116 SER A C 1
ATOM 965 O O . SER A 1 116 ? -6.857 -1.458 -9.328 1.00 85.62 116 SER A O 1
ATOM 967 N N . GLN A 1 117 ? -8.716 -2.700 -9.156 1.00 84.88 117 GLN A N 1
ATOM 968 C CA . GLN A 1 117 ? -8.224 -3.452 -7.998 1.00 84.88 117 GLN A CA 1
ATOM 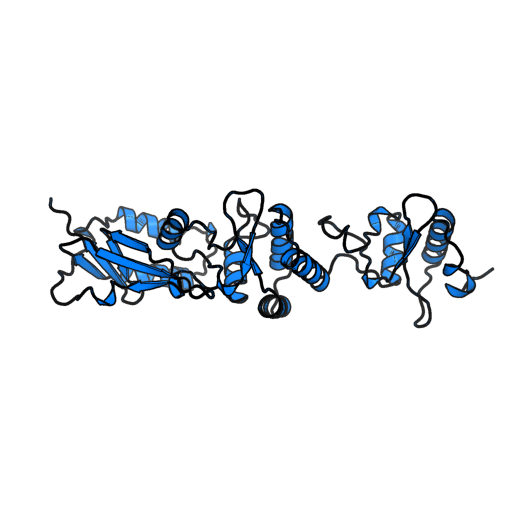969 C C . GLN A 1 117 ? -6.904 -4.189 -8.292 1.00 84.88 117 GLN A C 1
ATOM 971 O O . GLN A 1 117 ? -6.019 -4.220 -7.440 1.00 84.88 117 GLN A O 1
ATOM 976 N N . SER A 1 118 ? -6.725 -4.716 -9.511 1.00 84.44 118 SER A N 1
ATOM 977 C CA . SER A 1 118 ? -5.500 -5.420 -9.920 1.00 84.44 118 SER A CA 1
ATOM 978 C C . SER A 1 118 ? -4.265 -4.519 -9.981 1.00 84.44 118 SER A C 1
ATOM 980 O O . SER A 1 118 ? -3.175 -4.946 -9.592 1.00 84.44 118 SER A O 1
ATOM 982 N N . GLU A 1 119 ? -4.422 -3.275 -10.446 1.00 85.56 119 GLU A N 1
ATOM 983 C CA . GLU A 1 119 ? -3.334 -2.287 -10.467 1.00 85.56 119 GLU A CA 1
ATOM 984 C C . GLU A 1 119 ? -2.895 -1.957 -9.033 1.00 85.56 119 GLU A C 1
ATOM 986 O O . GLU A 1 119 ? -1.706 -2.010 -8.709 1.00 85.56 119 GLU A O 1
ATOM 991 N N . CYS A 1 120 ? -3.867 -1.695 -8.152 1.00 87.19 120 CYS A N 1
ATOM 992 C CA . CYS A 1 120 ? -3.616 -1.379 -6.748 1.00 87.19 120 CYS A CA 1
ATOM 993 C C . CYS A 1 120 ? -2.952 -2.546 -6.007 1.00 87.19 120 CYS A C 1
ATOM 995 O O . CYS A 1 120 ? -1.934 -2.371 -5.334 1.00 87.19 120 CYS A O 1
ATOM 997 N N . GLN A 1 121 ? -3.490 -3.756 -6.174 1.00 86.56 121 GLN A N 1
ATOM 998 C CA . GLN A 1 121 ? -2.958 -4.971 -5.567 1.00 86.56 121 GLN A CA 1
ATOM 999 C C . GLN A 1 121 ? -1.490 -5.177 -5.940 1.00 86.56 121 GLN A C 1
ATOM 1001 O O . GLN A 1 121 ? -0.657 -5.395 -5.065 1.00 86.56 121 GLN A O 1
ATOM 1006 N N . THR A 1 122 ? -1.160 -5.057 -7.223 1.00 85.81 122 THR A N 1
ATOM 1007 C CA . THR A 1 122 ? 0.202 -5.292 -7.709 1.00 85.81 122 THR A CA 1
ATOM 1008 C C . THR A 1 122 ? 1.200 -4.290 -7.133 1.00 85.81 122 THR A C 1
ATOM 1010 O O . THR A 1 122 ? 2.319 -4.662 -6.769 1.00 85.81 122 THR A O 1
ATOM 1013 N N . PHE A 1 123 ? 0.795 -3.023 -7.000 1.00 88.31 123 PHE A N 1
ATOM 1014 C CA . PHE A 1 123 ? 1.605 -2.011 -6.328 1.00 88.31 123 PHE A CA 1
ATOM 1015 C C . PHE A 1 123 ? 1.883 -2.405 -4.871 1.00 88.31 123 PHE A C 1
ATOM 1017 O O . PHE A 1 123 ? 3.041 -2.460 -4.454 1.00 88.31 123 PHE A O 1
ATOM 1024 N N . TRP A 1 124 ? 0.846 -2.738 -4.100 1.00 89.19 124 TRP A N 1
ATOM 1025 C CA . TRP A 1 124 ? 1.013 -3.078 -2.685 1.00 89.19 124 TRP A CA 1
ATOM 1026 C C . TRP A 1 124 ? 1.764 -4.395 -2.466 1.00 89.19 124 TRP A C 1
ATOM 1028 O O . TRP A 1 124 ? 2.564 -4.481 -1.537 1.00 89.19 124 TRP A O 1
ATOM 1038 N N . GLU A 1 125 ? 1.607 -5.391 -3.340 1.00 87.88 125 GLU A N 1
ATOM 1039 C CA . GLU A 1 125 ? 2.424 -6.611 -3.329 1.00 87.88 125 GLU A CA 1
ATOM 1040 C C . GLU A 1 125 ? 3.915 -6.302 -3.522 1.00 87.88 125 GLU A C 1
ATOM 1042 O O . GLU A 1 125 ? 4.767 -6.842 -2.807 1.00 87.88 125 GLU A O 1
ATOM 1047 N N . PHE A 1 126 ? 4.244 -5.398 -4.451 1.00 88.00 126 PHE A N 1
ATOM 1048 C CA . PHE A 1 126 ? 5.618 -4.945 -4.645 1.00 88.00 126 PHE A CA 1
ATOM 1049 C C . PHE A 1 126 ? 6.153 -4.243 -3.391 1.00 88.00 126 PHE A C 1
ATOM 1051 O O . PHE A 1 126 ? 7.244 -4.573 -2.919 1.00 88.00 126 PHE A O 1
ATOM 1058 N N . ILE A 1 127 ? 5.376 -3.329 -2.802 1.00 89.81 127 ILE A N 1
ATOM 1059 C CA . ILE A 1 127 ? 5.768 -2.618 -1.577 1.00 89.81 127 ILE A CA 1
ATOM 1060 C C . ILE A 1 127 ? 5.990 -3.583 -0.410 1.00 89.81 127 ILE A C 1
ATOM 1062 O O . ILE A 1 127 ? 7.009 -3.476 0.271 1.00 89.81 127 ILE A O 1
ATOM 1066 N N . VAL A 1 128 ? 5.092 -4.549 -0.198 1.00 90.06 128 VAL A N 1
ATOM 1067 C CA . VAL A 1 128 ? 5.226 -5.557 0.865 1.00 90.06 128 VAL A CA 1
ATOM 1068 C C . VAL A 1 128 ? 6.511 -6.364 0.686 1.00 90.06 128 VAL A C 1
ATOM 1070 O O . VAL A 1 128 ? 7.267 -6.547 1.642 1.00 90.06 128 VAL A O 1
ATOM 1073 N N . LYS A 1 129 ? 6.800 -6.808 -0.541 1.00 88.12 129 LYS A N 1
ATOM 1074 C CA . LYS A 1 129 ? 7.999 -7.596 -0.857 1.00 88.12 129 LYS A CA 1
ATOM 1075 C C . LYS A 1 129 ? 9.300 -6.807 -0.684 1.00 88.12 129 LYS A C 1
ATOM 1077 O O . LYS A 1 129 ? 10.325 -7.386 -0.329 1.00 88.12 129 LYS A O 1
ATOM 1082 N N . HIS A 1 130 ? 9.266 -5.505 -0.951 1.00 87.62 130 HIS A N 1
ATOM 1083 C CA . HIS A 1 130 ? 10.425 -4.612 -0.924 1.00 87.62 130 HIS A CA 1
ATOM 1084 C C . HIS A 1 130 ? 10.397 -3.640 0.270 1.00 87.62 130 HIS A C 1
ATOM 1086 O O . HIS A 1 130 ? 11.000 -2.562 0.220 1.00 87.62 130 HIS A O 1
ATOM 1092 N N . TRP A 1 131 ? 9.708 -4.011 1.353 1.00 91.50 131 TRP A N 1
ATOM 1093 C CA . TRP A 1 131 ? 9.583 -3.173 2.541 1.00 91.50 131 TRP A CA 1
ATOM 1094 C C . TRP A 1 131 ? 10.938 -2.967 3.229 1.00 91.50 131 TRP A C 1
ATOM 1096 O O . TRP A 1 131 ? 11.654 -3.918 3.541 1.00 91.50 131 TRP A O 1
ATOM 1106 N N . SER A 1 132 ? 11.300 -1.708 3.467 1.00 92.00 132 SER A N 1
ATOM 1107 C CA . SER A 1 132 ? 12.552 -1.301 4.110 1.00 92.00 132 SER A CA 1
ATOM 1108 C C . SER A 1 132 ? 12.393 0.090 4.724 1.00 92.00 132 SER A C 1
ATOM 1110 O O . SER A 1 132 ? 11.463 0.810 4.366 1.00 92.00 132 SER A O 1
ATOM 1112 N N . SER A 1 133 ? 13.329 0.519 5.574 1.00 92.62 133 SER A N 1
ATOM 1113 C CA . SER A 1 133 ? 13.333 1.890 6.116 1.00 92.62 133 SER A CA 1
ATOM 1114 C C . SER A 1 133 ? 13.401 2.964 5.023 1.00 92.62 133 SER A C 1
ATOM 1116 O O . SER A 1 133 ? 12.820 4.038 5.169 1.00 92.62 133 SER A O 1
ATOM 1118 N N . ARG A 1 134 ? 14.070 2.667 3.897 1.00 90.69 134 ARG A N 1
ATOM 1119 C CA . ARG A 1 134 ? 14.085 3.533 2.709 1.00 90.69 134 ARG A CA 1
ATOM 1120 C C . ARG A 1 134 ? 12.693 3.628 2.084 1.00 90.69 134 ARG A C 1
ATOM 1122 O O . ARG A 1 134 ? 12.264 4.730 1.757 1.00 90.69 134 ARG A O 1
ATOM 1129 N N . THR A 1 135 ? 12.016 2.493 1.916 1.00 91.19 135 THR A N 1
ATOM 1130 C CA . THR A 1 135 ? 10.667 2.420 1.334 1.00 91.19 135 THR A CA 1
ATOM 1131 C C . THR A 1 135 ? 9.657 3.143 2.223 1.00 91.19 135 THR A C 1
ATOM 1133 O O . THR A 1 135 ? 8.896 3.960 1.721 1.00 91.19 135 THR A O 1
ATOM 1136 N N . GLU A 1 136 ? 9.707 2.919 3.539 1.00 93.62 136 GLU A N 1
ATOM 1137 C CA . GLU A 1 136 ? 8.862 3.597 4.529 1.00 93.62 136 GLU A CA 1
ATOM 1138 C C . GLU A 1 136 ? 8.997 5.116 4.427 1.00 93.62 136 GLU A C 1
ATOM 1140 O O . GLU A 1 136 ? 8.018 5.796 4.130 1.00 93.62 136 GLU A O 1
ATOM 1145 N N . LYS A 1 137 ? 10.222 5.643 4.579 1.00 92.12 137 LYS A N 1
ATOM 1146 C CA . LYS A 1 137 ? 10.478 7.087 4.507 1.00 92.12 137 LYS A CA 1
ATOM 1147 C C . LYS A 1 137 ? 9.967 7.681 3.197 1.00 92.12 137 LYS A C 1
ATOM 1149 O O . LYS A 1 137 ? 9.311 8.719 3.205 1.00 92.12 137 LYS A O 1
ATOM 1154 N N . PHE A 1 138 ? 10.246 7.006 2.082 1.00 87.94 138 PHE A N 1
ATOM 1155 C CA . PHE A 1 138 ? 9.811 7.476 0.776 1.00 87.94 138 PHE A CA 1
ATOM 1156 C C . PHE A 1 138 ? 8.286 7.584 0.701 1.00 87.94 138 PHE A C 1
ATOM 1158 O O . PHE A 1 138 ? 7.771 8.633 0.314 1.00 87.94 138 PHE A O 1
ATOM 1165 N N . LEU A 1 139 ? 7.565 6.515 1.052 1.00 91.12 139 LEU A N 1
ATOM 1166 C CA . LEU A 1 139 ? 6.107 6.481 0.966 1.00 91.12 139 LEU A CA 1
ATOM 1167 C C . LEU A 1 139 ? 5.462 7.506 1.902 1.00 91.12 139 LEU A C 1
ATOM 1169 O O . LEU A 1 139 ? 4.548 8.209 1.483 1.00 91.12 139 LEU A O 1
ATOM 1173 N N . SER A 1 140 ? 5.970 7.656 3.127 1.00 90.94 140 SER A N 1
ATOM 1174 C CA . SER A 1 140 ? 5.472 8.652 4.082 1.00 90.94 140 SER A CA 1
ATOM 1175 C C . SER A 1 140 ? 5.561 10.083 3.544 1.00 90.94 140 SER A C 1
ATOM 1177 O O . SER A 1 140 ? 4.635 10.869 3.755 1.00 90.94 140 SER A O 1
ATOM 1179 N N . GLU A 1 141 ? 6.653 10.409 2.843 1.00 89.56 141 GLU A N 1
ATOM 1180 C CA . GLU A 1 141 ? 6.931 11.745 2.297 1.00 89.56 141 GLU A CA 1
ATOM 1181 C C . GLU A 1 141 ? 6.249 12.009 0.944 1.00 89.56 141 GLU A C 1
ATOM 1183 O O . GLU A 1 141 ? 5.986 13.164 0.615 1.00 89.56 141 GLU A O 1
ATOM 1188 N N . ASN A 1 142 ? 5.976 10.967 0.148 1.00 86.38 142 ASN A N 1
ATOM 1189 C CA . ASN A 1 142 ? 5.536 11.124 -1.244 1.00 86.38 142 ASN A CA 1
ATOM 1190 C C . ASN A 1 142 ? 4.095 10.696 -1.525 1.00 86.38 142 ASN A C 1
ATOM 1192 O O . ASN A 1 142 ? 3.546 11.169 -2.517 1.00 86.38 142 ASN A O 1
ATOM 1196 N N . LEU A 1 143 ? 3.503 9.806 -0.722 1.00 89.50 143 LEU A N 1
ATOM 1197 C CA . LEU A 1 143 ? 2.099 9.427 -0.885 1.00 89.50 143 LEU A CA 1
ATOM 1198 C C . LEU A 1 143 ? 1.212 10.523 -0.304 1.00 89.50 143 LEU A C 1
ATOM 1200 O O . LEU A 1 143 ? 1.216 10.757 0.913 1.00 89.50 143 LEU A O 1
ATOM 1204 N N . SER A 1 144 ? 0.461 11.172 -1.189 1.00 89.38 144 SER A N 1
ATOM 1205 C CA . SER A 1 144 ? -0.485 12.227 -0.831 1.00 89.38 144 SER A CA 1
ATOM 1206 C C . SER A 1 144 ? -1.905 11.688 -0.739 1.00 89.38 144 SER A C 1
ATOM 1208 O O . SER A 1 144 ? -2.650 12.073 0.159 1.00 89.38 144 SER A O 1
ATOM 1210 N N . LYS A 1 145 ? -2.249 10.743 -1.617 1.00 91.25 145 LYS A N 1
ATOM 1211 C CA . LYS A 1 145 ? -3.561 10.122 -1.685 1.00 91.25 145 LYS A CA 1
ATOM 1212 C C . LYS A 1 145 ? -3.462 8.610 -1.573 1.00 91.25 145 LYS A C 1
ATOM 1214 O O . LYS A 1 145 ? -2.458 7.994 -1.936 1.00 91.25 145 LYS A O 1
ATOM 1219 N N . LEU A 1 146 ? -4.530 8.008 -1.075 1.00 91.56 146 LEU A N 1
ATOM 1220 C CA . LEU A 1 146 ? -4.634 6.579 -0.855 1.00 91.56 146 LEU A CA 1
ATOM 1221 C C . LEU A 1 146 ? -5.938 6.010 -1.421 1.00 91.56 146 LEU A C 1
ATOM 1223 O O . LEU A 1 146 ? -6.947 6.716 -1.475 1.00 91.56 146 LEU A O 1
ATOM 1227 N N . PRO A 1 147 ? -5.913 4.735 -1.843 1.00 90.31 147 PRO A N 1
ATOM 1228 C CA . PRO A 1 147 ? -7.056 4.070 -2.432 1.00 90.31 147 PRO A CA 1
ATOM 1229 C C . PRO A 1 147 ? -8.082 3.741 -1.351 1.00 90.31 147 PRO A C 1
ATOM 1231 O O . PRO A 1 147 ? -7.742 3.186 -0.305 1.00 90.31 147 PRO A O 1
ATOM 1234 N N . VAL A 1 148 ? -9.343 4.025 -1.638 1.00 88.19 148 VAL A N 1
ATOM 1235 C CA . VAL A 1 148 ? -10.491 3.702 -0.792 1.00 88.19 148 VAL A CA 1
ATOM 1236 C C . VAL A 1 148 ? -11.573 3.013 -1.618 1.00 88.19 148 VAL A C 1
ATOM 1238 O O . VAL A 1 148 ? -11.698 3.240 -2.826 1.00 88.19 148 VAL A O 1
ATOM 1241 N N . GLY A 1 149 ? -12.364 2.171 -0.958 1.00 76.25 149 GLY A N 1
ATOM 1242 C CA . GLY A 1 149 ? -13.469 1.433 -1.571 1.00 76.25 149 GLY A CA 1
ATOM 1243 C C . GLY A 1 149 ? -13.573 0.012 -1.027 1.00 76.25 149 GLY A C 1
ATOM 1244 O O . GLY A 1 149 ? -12.560 -0.588 -0.677 1.00 76.25 149 GLY A O 1
ATOM 1245 N N . SER A 1 150 ? -14.797 -0.515 -0.952 1.00 61.19 150 SER A N 1
ATOM 1246 C CA . SER A 1 150 ? -15.054 -1.884 -0.481 1.00 61.19 150 SER A CA 1
ATOM 1247 C C . SER A 1 150 ? -15.463 -2.816 -1.625 1.00 61.19 150 SER A C 1
ATOM 1249 O O . SER A 1 150 ? -14.867 -3.879 -1.774 1.00 61.19 150 SER A O 1
ATOM 1251 N N . ASP A 1 151 ? -16.408 -2.401 -2.486 1.00 57.81 151 ASP A N 1
ATOM 1252 C CA . ASP A 1 151 ? -17.151 -3.373 -3.314 1.00 57.81 151 ASP A CA 1
ATOM 1253 C C . ASP A 1 151 ? -17.264 -3.024 -4.813 1.00 57.81 151 ASP A C 1
ATOM 1255 O O . ASP A 1 151 ? -17.763 -3.827 -5.602 1.00 57.81 151 ASP A O 1
ATOM 1259 N N . SER A 1 152 ? -16.802 -1.847 -5.248 1.00 61.84 152 SER A N 1
ATOM 1260 C CA . SER A 1 152 ? -16.732 -1.496 -6.673 1.00 61.84 152 SER A CA 1
ATOM 1261 C C . SER A 1 152 ? -15.446 -2.026 -7.318 1.00 61.84 152 SER A C 1
ATOM 1263 O O . SER A 1 152 ? -14.383 -2.068 -6.696 1.00 61.84 152 SER A O 1
ATOM 1265 N N . ASN A 1 153 ? -15.505 -2.370 -8.612 1.00 67.50 153 ASN A N 1
ATOM 1266 C CA . ASN A 1 153 ? -14.304 -2.685 -9.411 1.00 67.50 153 ASN A CA 1
ATOM 1267 C C . ASN A 1 153 ? -13.337 -1.493 -9.537 1.00 67.50 153 ASN A C 1
ATOM 1269 O O . ASN A 1 153 ? -12.192 -1.656 -9.961 1.00 67.50 153 ASN A O 1
ATOM 1273 N N . GLU A 1 154 ? -13.818 -0.308 -9.182 1.00 76.12 154 GLU A N 1
ATOM 1274 C CA . GLU A 1 154 ? -13.144 0.970 -9.305 1.00 76.12 154 GLU A CA 1
ATOM 1275 C C . GLU A 1 154 ? -12.822 1.531 -7.922 1.00 76.12 154 GLU A C 1
ATOM 1277 O O . GLU A 1 154 ? -13.701 1.616 -7.061 1.00 76.12 154 GLU A O 1
ATOM 1282 N N . LEU A 1 155 ? -11.557 1.902 -7.725 1.00 85.88 155 LEU A N 1
ATOM 1283 C CA . LEU A 1 155 ? -11.051 2.508 -6.499 1.00 85.88 155 LEU A CA 1
ATOM 1284 C C . LEU A 1 155 ? -10.952 4.022 -6.650 1.00 85.88 155 LEU A C 1
ATOM 1286 O O . LEU A 1 155 ? -10.505 4.528 -7.685 1.00 85.88 155 LEU A O 1
ATOM 1290 N N . LEU A 1 156 ? -11.330 4.726 -5.586 1.00 85.88 156 LEU A N 1
ATOM 1291 C CA . LEU A 1 156 ? -11.192 6.174 -5.476 1.00 85.88 156 LEU A CA 1
ATOM 1292 C C . LEU A 1 156 ? -9.915 6.517 -4.714 1.00 85.88 156 LEU A C 1
ATOM 1294 O O . LEU A 1 156 ? -9.472 5.750 -3.865 1.00 85.88 156 LEU A O 1
ATOM 1298 N N . PHE A 1 157 ? -9.337 7.679 -5.003 1.00 87.25 157 PHE A N 1
ATOM 1299 C CA . PHE A 1 157 ? -8.170 8.197 -4.296 1.00 87.25 157 PHE A CA 1
ATOM 1300 C C . PHE A 1 157 ? -8.575 9.388 -3.436 1.00 87.25 157 PHE A C 1
ATOM 1302 O O . PHE A 1 157 ? -8.999 10.416 -3.965 1.00 87.25 157 PHE A O 1
ATOM 1309 N N . LEU A 1 158 ? -8.407 9.260 -2.124 1.00 87.50 158 LEU A N 1
ATOM 1310 C CA . LEU A 1 158 ? -8.654 10.333 -1.159 1.00 87.50 158 LEU A CA 1
ATOM 1311 C C . LEU A 1 158 ? -7.354 10.781 -0.505 1.00 87.50 158 LEU A C 1
ATOM 1313 O O . LEU A 1 158 ? -6.382 10.029 -0.499 1.00 87.50 158 LEU A O 1
ATOM 1317 N N . ASP A 1 159 ? -7.330 12.002 0.029 1.00 88.50 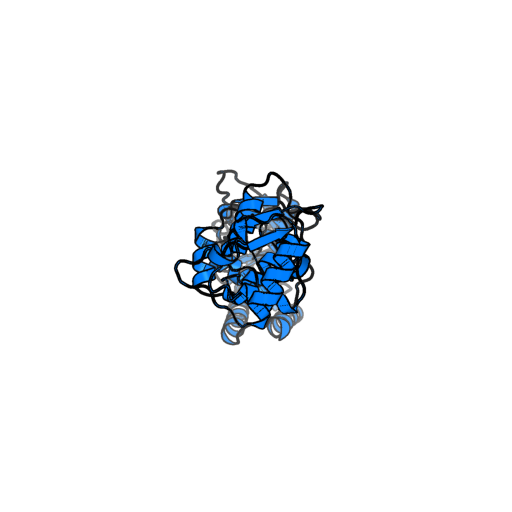159 ASP A N 1
ATOM 1318 C CA . ASP A 1 159 ? -6.177 12.500 0.783 1.00 88.50 159 ASP A CA 1
ATOM 1319 C C . ASP A 1 159 ? -5.856 11.540 1.932 1.00 88.50 159 ASP A C 1
ATOM 1321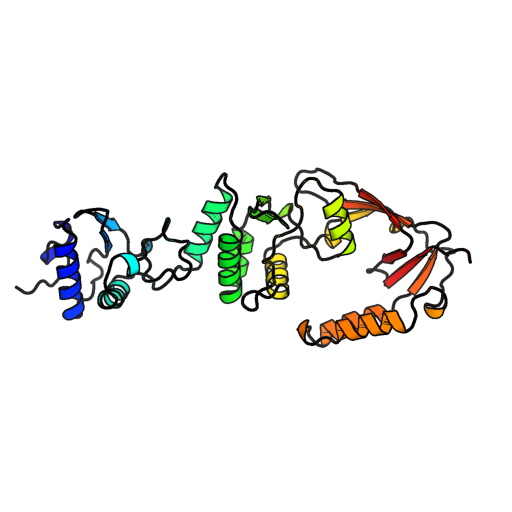 O O . ASP A 1 159 ? -6.745 11.112 2.665 1.00 88.50 159 ASP A O 1
ATOM 1325 N N . LYS A 1 160 ? -4.576 11.208 2.104 1.00 90.50 160 LYS A N 1
ATOM 1326 C CA . LYS A 1 160 ? -4.097 10.304 3.156 1.00 90.50 160 LYS A CA 1
ATOM 1327 C C . LYS A 1 160 ? -4.607 10.685 4.554 1.00 90.50 160 LYS A C 1
ATOM 1329 O O . LYS A 1 160 ? -4.734 9.806 5.400 1.00 90.50 160 LYS A O 1
ATOM 1334 N N . ARG A 1 161 ? -4.866 11.971 4.812 1.00 86.56 161 ARG A N 1
ATOM 1335 C CA . ARG A 1 161 ? -5.358 12.491 6.100 1.00 86.56 161 ARG A CA 1
ATOM 1336 C C . ARG A 1 161 ? -6.847 12.248 6.335 1.00 86.56 161 ARG A C 1
ATOM 1338 O O . ARG A 1 161 ? -7.271 12.295 7.484 1.00 86.56 161 ARG A O 1
ATOM 1345 N N . ASP A 1 162 ? -7.603 11.985 5.275 1.00 86.44 162 ASP A N 1
ATOM 1346 C CA . ASP A 1 162 ? -9.048 11.729 5.312 1.00 86.44 162 ASP A CA 1
ATOM 1347 C C . ASP A 1 162 ? -9.384 10.239 5.166 1.00 86.44 162 ASP A C 1
ATOM 1349 O O . ASP A 1 162 ? -10.551 9.860 5.076 1.00 86.44 162 ASP A O 1
ATOM 1353 N N . VAL A 1 163 ? -8.358 9.386 5.132 1.00 89.94 163 VAL A N 1
ATOM 1354 C CA . VAL A 1 163 ? -8.489 7.935 5.025 1.00 89.94 163 VAL A CA 1
ATOM 1355 C C . VAL A 1 163 ? -8.075 7.295 6.337 1.00 89.94 163 VAL A C 1
ATOM 1357 O O . VAL A 1 163 ? -7.008 7.594 6.865 1.00 89.94 163 VAL A O 1
ATOM 1360 N N . PHE A 1 164 ? -8.887 6.365 6.834 1.00 90.44 164 PHE A N 1
ATOM 1361 C CA . PHE A 1 164 ? -8.673 5.736 8.131 1.00 90.44 164 PHE A CA 1
ATOM 1362 C C . PHE A 1 164 ? -8.386 4.242 8.018 1.00 90.44 164 PHE A C 1
ATOM 1364 O O . PHE A 1 164 ? -8.926 3.529 7.165 1.00 90.44 164 PHE A O 1
ATOM 1371 N N . ILE A 1 165 ? -7.565 3.751 8.944 1.00 91.38 165 ILE A N 1
ATOM 1372 C CA . ILE A 1 165 ? -7.473 2.328 9.255 1.00 91.38 165 ILE A CA 1
ATOM 1373 C C . ILE A 1 165 ? -8.683 1.957 10.117 1.00 91.38 165 ILE A C 1
ATOM 1375 O O . ILE A 1 165 ? -8.886 2.520 11.193 1.00 91.38 165 ILE A O 1
ATOM 1379 N N . ALA A 1 166 ? -9.461 0.980 9.652 1.00 88.50 166 ALA A N 1
ATOM 1380 C CA . ALA A 1 166 ? -10.581 0.391 10.382 1.00 88.50 166 ALA A CA 1
ATOM 1381 C C . ALA A 1 166 ? -10.084 -0.540 11.508 1.00 88.50 166 ALA A C 1
ATOM 1383 O O . ALA A 1 166 ? -10.112 -1.767 11.387 1.00 88.50 166 ALA A O 1
ATOM 1384 N N . ASP A 1 167 ? -9.568 0.043 12.590 1.00 85.94 167 ASP A N 1
ATOM 1385 C CA . ASP A 1 167 ? -9.000 -0.674 13.740 1.00 85.94 167 ASP A CA 1
ATOM 1386 C C . ASP A 1 167 ? -10.035 -1.023 14.830 1.00 85.94 167 ASP A C 1
ATOM 1388 O O . ASP A 1 167 ? -9.767 -1.829 15.726 1.00 85.94 167 ASP A O 1
ATOM 1392 N N . ASP A 1 168 ? -11.238 -0.455 14.731 1.00 85.19 168 ASP A N 1
ATOM 1393 C CA . ASP A 1 168 ? -12.394 -0.750 15.573 1.00 85.19 168 ASP A CA 1
ATOM 1394 C C . ASP A 1 168 ? -13.563 -1.206 14.688 1.00 85.19 168 ASP A C 1
ATOM 1396 O O . ASP A 1 168 ? -14.135 -0.412 13.942 1.00 85.19 168 ASP A O 1
ATOM 1400 N N . LEU A 1 169 ? -13.908 -2.497 14.768 1.00 84.12 169 LEU A N 1
ATOM 1401 C CA . LEU A 1 169 ? -14.962 -3.111 13.949 1.00 84.12 169 LEU A CA 1
ATOM 1402 C C . LEU A 1 169 ? -16.320 -2.439 14.140 1.00 84.12 169 LEU A C 1
ATOM 1404 O O . LEU A 1 169 ? -17.063 -2.273 13.182 1.00 84.12 169 LEU A O 1
ATOM 1408 N N . PHE A 1 170 ? -16.639 -2.034 15.371 1.00 83.88 170 PHE A N 1
ATOM 1409 C CA . PHE A 1 170 ? -17.906 -1.375 15.627 1.00 83.88 170 PHE A CA 1
ATOM 1410 C C . PHE A 1 170 ? -17.938 -0.014 14.912 1.00 83.88 170 PHE A C 1
ATOM 1412 O O . PHE A 1 170 ? -18.933 0.335 14.278 1.00 83.88 170 PHE A O 1
ATOM 1419 N N . LEU A 1 171 ? -16.870 0.781 15.050 1.00 86.12 171 LEU A N 1
ATOM 1420 C CA . LEU A 1 171 ? -16.817 2.102 14.423 1.00 86.12 171 LEU A CA 1
ATOM 1421 C C . LEU A 1 171 ? -16.784 1.975 12.897 1.00 86.12 171 LEU A C 1
ATOM 1423 O O . LEU A 1 171 ? -17.420 2.780 12.222 1.00 86.12 171 LEU A O 1
ATOM 1427 N N . ASN A 1 172 ? -16.109 0.949 12.373 1.00 87.50 172 ASN A N 1
ATOM 1428 C CA . ASN A 1 172 ? -16.121 0.617 10.954 1.00 87.50 172 ASN A CA 1
ATOM 1429 C C . ASN A 1 172 ? -17.554 0.437 10.441 1.00 87.50 172 ASN A C 1
ATOM 1431 O O . ASN A 1 172 ? -17.998 1.214 9.600 1.00 87.50 172 ASN A O 1
ATOM 1435 N 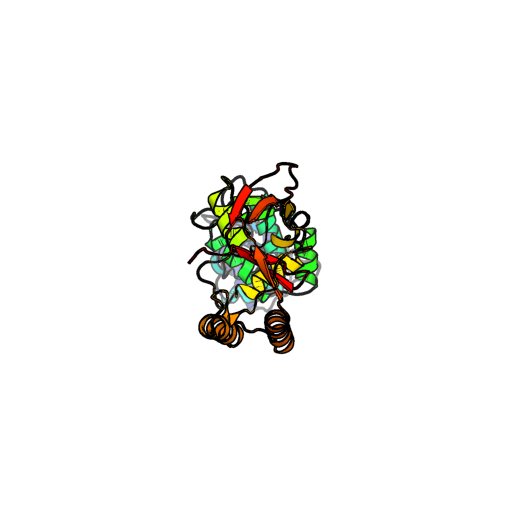N . ASP A 1 173 ? -18.304 -0.501 11.029 1.00 86.62 173 ASP A N 1
ATOM 1436 C CA . ASP A 1 173 ? -19.683 -0.796 10.626 1.00 86.62 173 ASP A CA 1
ATOM 1437 C C . ASP A 1 173 ? -20.586 0.442 10.740 1.00 86.62 173 ASP A C 1
ATOM 1439 O O . ASP A 1 173 ? -21.439 0.691 9.886 1.00 86.62 173 ASP A O 1
ATOM 1443 N N . LEU A 1 174 ? -20.392 1.245 11.793 1.00 86.94 174 LEU A N 1
ATOM 1444 C CA . LEU A 1 174 ? -21.176 2.453 12.017 1.00 86.94 174 LEU A CA 1
ATOM 1445 C C . LEU A 1 174 ? -20.990 3.479 10.893 1.00 86.94 174 LEU A C 1
ATOM 1447 O O . LEU A 1 174 ? -21.967 4.045 10.393 1.00 86.94 174 LEU A O 1
ATOM 1451 N N . PHE A 1 175 ? -19.741 3.752 10.522 1.00 86.00 175 PHE A N 1
ATOM 1452 C CA . PHE A 1 175 ? -19.425 4.767 9.525 1.00 86.00 175 PHE A CA 1
ATOM 1453 C C . PHE A 1 175 ? -19.609 4.265 8.093 1.00 86.00 175 PHE A C 1
ATOM 1455 O O . PHE A 1 175 ? -20.008 5.064 7.250 1.00 86.00 175 PHE A O 1
ATOM 1462 N N . GLU A 1 176 ? -19.423 2.970 7.822 1.00 84.94 176 GLU A N 1
ATOM 1463 C CA . GLU A 1 176 ? -19.801 2.366 6.536 1.00 84.94 176 GLU A CA 1
ATOM 1464 C C . GLU A 1 176 ? -21.298 2.548 6.248 1.00 84.94 176 GLU A C 1
ATOM 1466 O O . GLU A 1 176 ? -21.672 2.858 5.121 1.00 84.94 176 GLU A O 1
ATOM 1471 N N . GLN A 1 177 ? -22.162 2.419 7.263 1.00 83.12 177 GLN A N 1
ATOM 1472 C CA . GLN A 1 177 ? -23.613 2.590 7.099 1.00 83.12 177 GLN A CA 1
ATOM 1473 C C . GLN A 1 177 ? -24.060 4.055 7.035 1.00 83.12 177 GLN A C 1
ATOM 1475 O O . GLN A 1 177 ? -25.099 4.359 6.448 1.00 83.12 177 GLN A O 1
ATOM 1480 N N . SER A 1 178 ? -23.317 4.955 7.678 1.00 80.69 178 SER A N 1
ATOM 1481 C CA . SER A 1 178 ? -23.736 6.352 7.861 1.00 80.69 178 SER A CA 1
ATOM 1482 C C . SER A 1 178 ? -23.122 7.311 6.840 1.00 80.69 178 SER A C 1
ATOM 1484 O O . SER A 1 178 ? -23.652 8.401 6.630 1.00 80.69 178 SER A O 1
ATOM 1486 N N . SER A 1 179 ? -21.994 6.943 6.230 1.00 77.75 179 SER A N 1
ATOM 1487 C CA . SER A 1 179 ? -21.274 7.793 5.286 1.00 77.75 179 SER A CA 1
ATOM 1488 C C . SER A 1 179 ? -21.712 7.531 3.849 1.00 77.75 179 SER A C 1
ATOM 1490 O O . SER A 1 179 ? -21.790 6.392 3.401 1.00 77.75 179 SER A O 1
ATOM 1492 N N . SER A 1 180 ? -21.920 8.600 3.081 1.00 75.81 180 SER A N 1
ATOM 1493 C CA . SER A 1 180 ? -22.103 8.509 1.628 1.00 75.81 180 SER A CA 1
ATOM 1494 C C . SER A 1 180 ? -20.783 8.350 0.863 1.00 75.81 180 SER A C 1
ATOM 1496 O O . SER A 1 180 ? -20.804 8.084 -0.336 1.00 75.81 180 SER A O 1
ATOM 1498 N N . HIS A 1 181 ? -19.643 8.552 1.531 1.00 77.25 181 HIS A N 1
ATOM 1499 C CA . HIS A 1 181 ? -18.308 8.496 0.938 1.00 77.25 181 HIS A CA 1
ATOM 1500 C C . HIS A 1 181 ? -17.451 7.428 1.628 1.00 77.25 181 HIS A C 1
ATOM 1502 O O . HIS A 1 181 ? -17.551 7.260 2.846 1.00 77.25 181 HIS A O 1
ATOM 1508 N N . PRO A 1 182 ? -16.586 6.716 0.888 1.00 83.88 182 PRO A N 1
ATOM 1509 C CA . PRO A 1 182 ? -15.687 5.742 1.490 1.00 83.88 182 PRO A CA 1
ATOM 1510 C C . PRO A 1 182 ? -14.670 6.441 2.402 1.00 83.88 182 PRO A C 1
ATOM 1512 O O . PRO A 1 182 ? -14.003 7.381 1.984 1.00 83.88 182 PRO A O 1
ATOM 1515 N N . LEU A 1 183 ? -14.554 5.969 3.644 1.00 85.56 183 LEU A N 1
ATOM 1516 C CA . LEU A 1 183 ? -13.652 6.523 4.668 1.00 85.56 183 LEU A CA 1
ATOM 1517 C C . LEU A 1 183 ? -12.461 5.606 4.966 1.00 85.56 183 LEU A C 1
ATOM 1519 O O . LEU A 1 183 ? -11.485 6.016 5.592 1.00 85.56 183 LEU A O 1
ATOM 1523 N N . PHE A 1 184 ? -12.550 4.351 4.533 1.00 89.44 184 PHE A N 1
ATOM 1524 C CA . PHE A 1 184 ? -11.615 3.310 4.921 1.00 89.44 184 PHE A CA 1
ATOM 1525 C C . PHE A 1 184 ? -10.637 2.991 3.810 1.00 89.44 184 PHE A C 1
ATOM 1527 O O . PHE A 1 184 ? -10.994 2.911 2.630 1.00 89.44 184 PHE A O 1
ATOM 1534 N N . ILE A 1 185 ? -9.387 2.801 4.225 1.00 91.19 185 ILE A N 1
ATOM 1535 C CA . ILE A 1 185 ? -8.314 2.377 3.339 1.00 91.19 185 ILE A CA 1
ATOM 1536 C C . ILE A 1 185 ? -8.672 1.040 2.680 1.00 91.19 185 ILE A C 1
ATOM 1538 O O . ILE A 1 185 ? -9.192 0.122 3.318 1.00 91.19 185 ILE A O 1
ATOM 1542 N N . TRP A 1 186 ? -8.387 0.933 1.387 1.00 89.88 186 TRP A N 1
ATOM 1543 C CA . TRP A 1 186 ? -8.619 -0.287 0.628 1.00 89.88 186 TRP A CA 1
ATOM 1544 C C . TRP A 1 186 ? -7.645 -1.408 1.024 1.00 89.88 186 TRP A C 1
ATOM 1546 O O . TRP A 1 186 ? -6.471 -1.171 1.318 1.00 89.88 186 TRP A O 1
ATOM 1556 N N . TYR A 1 187 ? -8.119 -2.654 0.938 1.00 84.38 187 TYR A N 1
ATOM 1557 C CA . TYR A 1 187 ? -7.305 -3.861 1.076 1.00 84.38 187 TYR A CA 1
ATOM 1558 C C . TYR A 1 187 ? -7.647 -4.868 -0.028 1.00 84.38 187 TYR A C 1
ATOM 1560 O O . TYR A 1 187 ? -8.815 -4.970 -0.407 1.00 84.38 187 TYR A O 1
ATOM 1568 N N . PRO A 1 188 ? -6.680 -5.682 -0.493 1.00 79.62 188 PRO A N 1
ATOM 1569 C CA . PRO A 1 188 ? -6.973 -6.767 -1.419 1.00 79.62 188 PRO A CA 1
ATOM 1570 C C . PRO A 1 188 ? -7.909 -7.796 -0.769 1.00 79.62 188 PRO A C 1
ATOM 1572 O O . PRO A 1 188 ? -7.657 -8.262 0.348 1.00 79.62 188 PRO A O 1
ATOM 1575 N N . GLN A 1 189 ? -8.981 -8.143 -1.486 1.00 74.38 189 GLN A N 1
ATOM 1576 C CA . GLN A 1 189 ? -9.955 -9.163 -1.103 1.00 74.38 189 GLN A CA 1
ATOM 1577 C C . GLN A 1 189 ? -9.991 -10.274 -2.170 1.00 74.38 189 GLN A C 1
ATOM 1579 O O . GLN A 1 189 ? -10.206 -9.972 -3.343 1.00 74.38 189 GLN A O 1
ATOM 1584 N N . PRO A 1 190 ? -9.804 -11.555 -1.799 1.00 72.69 190 PRO A N 1
ATOM 1585 C CA . PRO A 1 190 ? -9.429 -12.030 -0.468 1.00 72.69 190 PRO A CA 1
ATOM 1586 C C . PRO A 1 190 ? -7.999 -11.612 -0.096 1.00 72.69 190 PRO A C 1
ATOM 1588 O O . PRO A 1 190 ? -7.193 -11.254 -0.954 1.00 72.69 190 PRO A O 1
ATOM 1591 N N . SER A 1 191 ? -7.663 -11.702 1.192 1.00 69.25 191 SER A N 1
ATOM 1592 C CA . SER A 1 191 ? -6.284 -11.501 1.632 1.00 69.25 191 SER A CA 1
ATOM 1593 C C . SER A 1 191 ? -5.360 -12.525 0.967 1.00 69.25 191 SER A C 1
ATOM 1595 O O . SER A 1 191 ? -5.610 -13.732 0.975 1.00 69.25 191 SER A O 1
ATOM 1597 N N . LEU A 1 192 ? -4.274 -12.035 0.376 1.00 66.62 192 LEU A N 1
ATOM 1598 C CA . LEU A 1 192 ? -3.337 -12.874 -0.360 1.00 66.62 192 LEU A CA 1
ATOM 1599 C C . LEU A 1 192 ? -2.142 -13.260 0.514 1.00 66.62 192 LEU A C 1
ATOM 1601 O O . LEU A 1 192 ? -1.658 -12.431 1.288 1.00 66.62 192 LEU A O 1
ATOM 1605 N N . PRO A 1 193 ? -1.592 -14.479 0.360 1.00 67.44 193 PRO A N 1
ATOM 1606 C CA . PRO A 1 193 ? -0.377 -14.880 1.067 1.00 67.44 193 PRO A CA 1
ATOM 1607 C C . PRO A 1 193 ? 0.830 -13.972 0.778 1.00 67.44 193 PRO A C 1
ATOM 1609 O O . PRO A 1 193 ? 1.681 -13.791 1.644 1.00 67.44 193 PRO A O 1
ATOM 1612 N N . SER A 1 194 ? 0.901 -13.398 -0.429 1.00 66.62 194 SER A N 1
ATOM 1613 C CA . SER A 1 194 ? 1.935 -12.445 -0.867 1.00 66.62 194 SER A CA 1
ATOM 1614 C C . SER A 1 194 ? 1.841 -11.086 -0.169 1.00 66.62 194 SER A C 1
ATOM 1616 O O . SER A 1 194 ? 2.852 -10.397 -0.037 1.00 66.62 194 SER A O 1
ATOM 1618 N N . SER A 1 195 ? 0.652 -10.711 0.302 1.00 67.81 195 SER A N 1
ATOM 1619 C CA . SER A 1 195 ? 0.376 -9.449 0.986 1.00 67.81 195 SER A CA 1
ATOM 1620 C C . SER A 1 195 ? -0.606 -9.673 2.146 1.00 67.81 195 SER A C 1
ATOM 1622 O O . SER A 1 195 ? -1.785 -9.312 2.040 1.00 67.81 195 SER A O 1
ATOM 1624 N N . PRO A 1 196 ? -0.156 -10.280 3.265 1.00 78.19 196 PRO A N 1
ATOM 1625 C CA . PRO A 1 196 ? -1.024 -10.522 4.408 1.00 78.19 196 PRO A CA 1
ATOM 1626 C C . PRO A 1 196 ? -1.619 -9.209 4.919 1.00 78.19 196 PRO A C 1
ATOM 1628 O O . PRO A 1 196 ? -0.899 -8.222 5.088 1.00 78.19 196 PRO A O 1
ATOM 1631 N N . ARG A 1 197 ? -2.923 -9.204 5.225 1.00 81.38 197 ARG A N 1
ATOM 1632 C CA . ARG A 1 197 ? -3.644 -8.007 5.698 1.00 81.38 197 ARG A CA 1
ATOM 1633 C C . ARG A 1 197 ? -2.938 -7.326 6.872 1.00 81.38 197 ARG A C 1
ATOM 1635 O O . ARG A 1 197 ? -2.834 -6.107 6.898 1.00 81.38 197 ARG A O 1
ATOM 1642 N N . GLN A 1 198 ? -2.393 -8.105 7.805 1.00 81.44 198 GLN A N 1
ATOM 1643 C CA . GLN A 1 198 ? -1.643 -7.582 8.949 1.00 81.44 198 GLN A CA 1
ATOM 1644 C C . GLN A 1 198 ? -0.392 -6.799 8.535 1.00 81.44 198 GLN A C 1
ATOM 1646 O O . GLN A 1 198 ? -0.095 -5.765 9.127 1.00 81.44 198 GLN A O 1
ATOM 1651 N N . LYS A 1 199 ? 0.320 -7.256 7.497 1.00 85.62 199 LYS A N 1
ATOM 1652 C CA . LYS A 1 199 ? 1.504 -6.553 7.004 1.00 85.62 199 LYS A CA 1
ATOM 1653 C C . LYS A 1 199 ? 1.129 -5.237 6.330 1.00 85.62 199 LYS A C 1
ATOM 1655 O O . LYS A 1 199 ? 1.810 -4.240 6.531 1.00 85.62 199 LYS A O 1
ATOM 1660 N N . LEU A 1 200 ? 0.029 -5.225 5.576 1.00 88.56 200 LEU A N 1
ATOM 1661 C CA . LEU A 1 200 ? -0.509 -4.000 4.984 1.00 88.56 200 LEU A CA 1
ATOM 1662 C C . LEU A 1 200 ? -0.965 -3.005 6.056 1.00 88.56 200 LEU A C 1
ATOM 1664 O O . LEU A 1 200 ? -0.636 -1.832 5.956 1.00 88.56 200 LEU A O 1
ATOM 1668 N N . LEU A 1 201 ? -1.645 -3.469 7.109 1.00 88.38 201 LEU A N 1
ATOM 1669 C CA . LEU A 1 201 ? -2.025 -2.635 8.255 1.00 88.38 201 LEU A CA 1
ATOM 1670 C C . LEU A 1 201 ? -0.808 -1.980 8.918 1.00 88.38 201 LEU A C 1
ATOM 1672 O O . LEU A 1 201 ? -0.818 -0.779 9.172 1.00 88.38 201 LEU A O 1
ATOM 1676 N N . GLU A 1 202 ? 0.256 -2.754 9.148 1.00 89.69 202 GLU A N 1
ATOM 1677 C CA . GLU A 1 202 ? 1.514 -2.228 9.683 1.00 89.69 202 GLU A CA 1
ATOM 1678 C C . GLU A 1 202 ? 2.099 -1.146 8.762 1.00 89.69 202 GLU A C 1
ATOM 1680 O O . GLU A 1 202 ? 2.480 -0.076 9.234 1.00 89.69 202 GLU A O 1
ATOM 1685 N N . ILE A 1 203 ? 2.132 -1.398 7.450 1.00 92.69 203 ILE A N 1
ATOM 1686 C CA . ILE A 1 203 ? 2.632 -0.446 6.450 1.00 92.69 203 ILE A CA 1
ATOM 1687 C C . ILE A 1 203 ? 1.797 0.837 6.451 1.00 92.69 203 ILE A C 1
ATOM 1689 O O . ILE A 1 203 ? 2.376 1.917 6.531 1.00 92.69 203 ILE A O 1
ATOM 1693 N N . TYR A 1 204 ? 0.465 0.740 6.414 1.00 92.88 204 TYR A N 1
ATOM 1694 C CA . TYR A 1 204 ? -0.425 1.902 6.451 1.00 92.88 204 TYR A CA 1
ATOM 1695 C C . TYR A 1 204 ? -0.205 2.747 7.710 1.00 92.88 204 TYR A C 1
ATOM 1697 O O . TYR A 1 204 ? -0.037 3.964 7.612 1.00 92.88 204 TYR A O 1
ATOM 1705 N N . GLY A 1 205 ? -0.089 2.111 8.878 1.00 91.75 205 GLY A N 1
ATOM 1706 C CA . GLY A 1 205 ? 0.230 2.824 10.116 1.00 91.75 205 GLY A CA 1
ATOM 1707 C C . GLY A 1 205 ? 1.594 3.522 10.050 1.00 91.75 205 GLY A C 1
ATOM 1708 O O . GLY A 1 205 ? 1.729 4.677 10.448 1.00 91.75 205 GLY A O 1
ATOM 1709 N N . LYS A 1 206 ? 2.612 2.865 9.477 1.00 93.25 206 LYS A N 1
ATOM 1710 C CA . LYS A 1 206 ? 3.969 3.424 9.328 1.00 93.25 206 LYS A CA 1
ATOM 1711 C C . LYS A 1 206 ? 4.049 4.602 8.359 1.00 93.25 206 LYS A C 1
ATOM 1713 O O . LYS A 1 206 ? 4.849 5.508 8.584 1.00 93.25 206 LYS A O 1
ATOM 1718 N N . ILE A 1 207 ? 3.219 4.625 7.315 1.00 92.94 207 ILE A N 1
ATOM 1719 C CA . ILE A 1 207 ? 3.176 5.745 6.359 1.00 92.94 207 ILE A CA 1
ATOM 1720 C C . ILE A 1 207 ? 2.311 6.929 6.826 1.00 92.94 207 ILE A C 1
ATOM 1722 O O . ILE A 1 207 ? 2.197 7.937 6.114 1.00 92.94 207 ILE A O 1
ATOM 1726 N N . GLY A 1 208 ? 1.737 6.821 8.031 1.00 90.75 208 GLY A N 1
ATOM 1727 C CA . GLY A 1 208 ? 0.995 7.881 8.707 1.00 90.75 208 GLY A CA 1
ATOM 1728 C C . GLY A 1 208 ? -0.504 7.889 8.421 1.00 90.75 208 GLY A C 1
ATOM 1729 O O . GLY A 1 208 ? -1.107 8.955 8.512 1.00 90.75 208 GLY A O 1
ATOM 1730 N N . VAL A 1 209 ? -1.096 6.749 8.048 1.00 92.12 209 VAL A N 1
ATOM 1731 C CA . VAL A 1 209 ? -2.560 6.634 7.978 1.00 92.12 209 VAL A CA 1
ATOM 1732 C C . VAL A 1 209 ? -3.115 6.577 9.405 1.00 92.12 209 VAL A C 1
ATOM 1734 O O . VAL A 1 209 ? -2.658 5.740 10.189 1.00 92.12 209 VAL A O 1
ATOM 1737 N N . PRO A 1 210 ? -4.068 7.450 9.764 1.00 89.88 210 PRO A N 1
ATOM 1738 C CA . PRO A 1 210 ? -4.649 7.478 11.098 1.00 89.88 210 PRO A CA 1
ATOM 1739 C C . PRO A 1 210 ? -5.483 6.227 11.401 1.00 89.88 210 PRO A C 1
ATOM 1741 O O . PRO A 1 210 ? -6.209 5.713 10.547 1.00 89.88 210 PRO A O 1
ATOM 1744 N N . ASN A 1 211 ? -5.431 5.773 12.653 1.00 89.31 211 ASN A N 1
ATOM 1745 C CA . ASN A 1 211 ? -6.407 4.824 13.182 1.00 89.31 211 ASN A CA 1
ATOM 1746 C C . ASN A 1 211 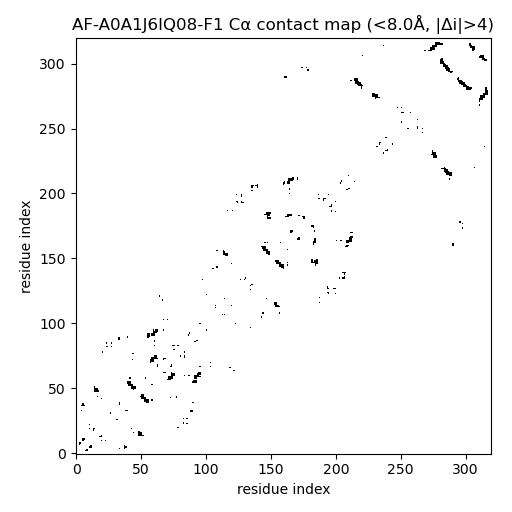? -7.727 5.552 13.435 1.00 89.31 211 ASN A C 1
ATOM 1748 O O . ASN A 1 211 ? -7.744 6.628 14.040 1.00 89.31 211 ASN A O 1
ATOM 1752 N N . LEU A 1 212 ? -8.840 4.954 13.017 1.00 87.81 212 LEU A N 1
ATOM 1753 C CA . LEU A 1 212 ? -10.164 5.525 13.246 1.00 87.81 212 LEU A CA 1
ATOM 1754 C C . LEU A 1 212 ? -10.421 5.741 14.742 1.00 87.81 212 LEU A C 1
ATOM 1756 O O . LEU A 1 212 ? -10.928 6.788 15.139 1.00 87.81 212 LEU A O 1
ATOM 1760 N N . SER A 1 213 ? -10.046 4.778 15.585 1.00 82.50 213 SER A N 1
ATOM 1761 C CA . SER A 1 213 ? -10.309 4.861 17.024 1.00 82.50 213 SER A CA 1
ATOM 1762 C C . SER A 1 213 ? -9.610 6.035 17.726 1.00 82.50 213 SER A C 1
ATOM 1764 O O . SER A 1 213 ? -10.119 6.508 18.744 1.00 82.50 213 SER A O 1
ATOM 1766 N N . GLU A 1 214 ? -8.493 6.522 17.175 1.00 81.38 214 GLU A N 1
ATOM 1767 C CA . GLU A 1 214 ? -7.722 7.661 17.692 1.00 81.38 214 GLU A CA 1
ATOM 1768 C C . GLU A 1 214 ? -8.278 9.012 17.215 1.00 81.38 214 GLU A C 1
ATOM 1770 O O . GLU A 1 214 ? -8.151 10.016 17.913 1.00 81.38 214 GLU A O 1
ATOM 1775 N N . PHE A 1 215 ? -8.907 9.045 16.037 1.00 75.94 215 PHE A N 1
ATOM 1776 C CA . PHE A 1 215 ? -9.387 10.275 15.390 1.00 75.94 215 PHE A CA 1
ATOM 1777 C C . PHE A 1 215 ? -10.877 10.545 15.585 1.00 75.94 215 PHE A C 1
ATOM 1779 O O . PHE A 1 215 ? -11.388 11.586 15.160 1.00 75.94 215 PHE A O 1
ATOM 1786 N N . VAL A 1 216 ? -11.581 9.624 16.238 1.00 77.00 216 VAL A N 1
ATOM 1787 C CA . VAL A 1 216 ? -12.989 9.786 16.571 1.00 77.00 216 VAL A CA 1
ATOM 1788 C C . VAL A 1 216 ? -13.129 10.380 17.966 1.00 77.00 216 VAL A C 1
ATOM 1790 O O . VAL A 1 216 ? -12.836 9.741 18.979 1.00 77.00 216 VAL A O 1
ATOM 1793 N N . LEU A 1 217 ? -13.659 11.600 18.019 1.00 69.19 217 LEU A N 1
ATOM 1794 C CA . LEU A 1 217 ? -14.079 12.220 19.265 1.00 69.19 217 LEU A CA 1
ATOM 1795 C C . LEU A 1 217 ? -15.331 11.504 19.772 1.00 69.19 217 LEU A C 1
ATOM 1797 O O . LEU A 1 217 ? -16.340 11.411 19.071 1.00 69.19 217 LEU A O 1
ATOM 1801 N N . LYS A 1 218 ? -15.238 10.983 20.997 1.00 72.38 218 LYS A N 1
ATOM 1802 C CA . LYS A 1 218 ? -16.330 10.300 21.694 1.00 72.38 218 LYS A CA 1
ATOM 1803 C C . LYS A 1 218 ? -16.958 11.269 22.682 1.00 72.38 218 LYS A C 1
ATOM 1805 O O . LYS A 1 218 ? -16.451 11.452 23.789 1.00 72.38 218 LYS A O 1
ATOM 1810 N N . TYR A 1 219 ? -18.074 11.874 22.304 1.00 62.22 219 TYR A N 1
ATOM 1811 C CA . TYR A 1 219 ? -18.862 12.676 23.230 1.00 62.22 219 TYR A CA 1
ATOM 1812 C C . TYR A 1 219 ? -19.886 11.753 23.905 1.00 62.22 219 TYR A C 1
ATOM 1814 O O . TYR A 1 219 ? -20.698 11.113 23.241 1.00 62.22 219 TYR A O 1
ATOM 1822 N N . GLY A 1 220 ? -19.793 11.604 25.231 1.00 58.03 220 GLY A N 1
ATOM 1823 C CA . GLY A 1 220 ? -20.723 10.781 26.020 1.00 58.03 220 GLY A CA 1
ATOM 1824 C C . GLY A 1 220 ? -20.062 9.937 27.113 1.00 58.03 220 GLY A C 1
ATOM 1825 O O . GLY A 1 220 ? -20.555 9.928 28.236 1.00 58.03 220 GLY A O 1
ATOM 1826 N N . LEU A 1 221 ? -18.907 9.305 26.862 1.00 54.59 221 LEU A N 1
ATOM 1827 C CA . LEU A 1 221 ? -18.222 8.460 27.865 1.00 54.59 221 LEU A CA 1
ATOM 1828 C C . LEU A 1 221 ? -17.774 9.243 29.106 1.00 54.59 221 LEU A C 1
ATOM 1830 O O . LEU A 1 221 ? -17.991 8.796 30.227 1.00 54.59 221 LEU A O 1
ATOM 1834 N N . SER A 1 222 ? -17.220 10.442 28.914 1.00 50.78 222 SER A N 1
ATOM 1835 C CA . SER A 1 222 ? -16.816 11.336 30.009 1.00 50.78 222 SER A CA 1
ATOM 1836 C C . SER A 1 222 ? -17.996 11.856 30.840 1.00 50.78 222 SER A C 1
ATOM 1838 O O . SER A 1 222 ? -17.795 12.310 31.964 1.00 50.78 222 SER A O 1
ATOM 1840 N N . SER A 1 223 ? -19.223 11.771 30.311 1.00 50.56 223 SER A N 1
ATOM 1841 C CA . SER A 1 223 ? -20.454 12.123 31.028 1.00 50.56 223 SER A CA 1
ATOM 1842 C C . SER A 1 223 ? -21.061 10.955 31.810 1.00 50.56 223 SER A C 1
ATOM 1844 O O . SER A 1 223 ? -21.931 11.184 32.652 1.00 50.56 223 SER A O 1
ATOM 1846 N N . ILE A 1 224 ? -20.593 9.716 31.589 1.00 58.22 224 ILE A N 1
ATOM 1847 C CA . ILE A 1 224 ? -20.998 8.562 32.397 1.00 58.22 224 ILE A CA 1
ATOM 1848 C C . ILE A 1 224 ? -20.319 8.698 33.755 1.00 58.22 224 ILE A C 1
ATOM 1850 O O . ILE A 1 224 ? -19.208 8.216 33.993 1.00 58.22 224 ILE A O 1
ATOM 1854 N N . ASN A 1 225 ? -20.992 9.398 34.663 1.00 56.41 225 ASN A N 1
ATOM 1855 C CA . ASN A 1 225 ? -20.528 9.535 36.025 1.00 56.41 225 ASN A CA 1
ATOM 1856 C C . ASN A 1 225 ? -20.552 8.147 36.680 1.00 56.41 225 ASN A C 1
ATOM 1858 O O . ASN A 1 225 ? -21.609 7.607 36.991 1.00 56.41 225 ASN A O 1
ATOM 1862 N N . CYS A 1 226 ? -19.373 7.550 36.866 1.00 56.19 226 CYS A N 1
ATOM 1863 C CA . CYS A 1 226 ? -19.237 6.240 37.509 1.00 56.19 226 CYS A CA 1
ATOM 1864 C C . CYS A 1 226 ? -19.637 6.280 38.995 1.00 56.19 226 CYS A C 1
ATOM 1866 O O . CYS A 1 226 ? -19.769 5.233 39.629 1.00 56.19 226 CYS A O 1
ATOM 1868 N N . VAL A 1 227 ? -19.794 7.479 39.567 1.00 56.97 227 VAL A N 1
ATOM 1869 C CA . VAL A 1 227 ? -20.215 7.683 40.952 1.00 56.97 227 VAL A CA 1
ATOM 1870 C C . VAL A 1 227 ? -21.653 7.189 41.118 1.00 56.97 227 VAL A C 1
ATOM 1872 O O . VAL A 1 227 ? -22.593 7.813 40.637 1.00 56.97 227 VAL A O 1
ATOM 1875 N N . GLY A 1 228 ? -21.810 6.061 41.815 1.00 61.12 228 GLY A N 1
ATOM 1876 C CA . GLY A 1 228 ? -23.108 5.446 42.111 1.00 61.12 228 GLY A CA 1
ATOM 1877 C C . GLY A 1 228 ? -23.523 4.304 41.178 1.00 61.12 228 GLY A C 1
ATOM 1878 O O . GLY A 1 228 ? -24.576 3.716 41.410 1.00 61.12 228 GLY A O 1
ATOM 1879 N N . LEU A 1 229 ? -22.718 3.951 40.165 1.00 71.94 229 LEU A N 1
ATOM 1880 C CA . LEU A 1 229 ? -22.975 2.759 39.349 1.00 71.94 229 LEU A CA 1
ATOM 1881 C C . LEU A 1 229 ? -22.584 1.486 40.109 1.00 71.94 229 LEU A C 1
ATOM 1883 O O . LEU A 1 229 ? -21.514 1.405 40.714 1.00 71.94 229 LEU A O 1
ATOM 1887 N N . GLU A 1 230 ? -23.452 0.478 40.045 1.00 77.31 230 GLU A N 1
ATOM 1888 C CA . GLU A 1 230 ? -23.204 -0.837 40.630 1.00 77.31 230 GLU A CA 1
ATOM 1889 C C . GLU A 1 230 ? -22.102 -1.537 39.822 1.00 77.31 230 GLU A C 1
ATOM 1891 O O . GLU A 1 230 ? -22.240 -1.741 38.611 1.00 77.31 230 GLU A O 1
ATOM 1896 N N . GLN A 1 231 ? -20.991 -1.884 40.478 1.00 80.38 231 GLN A N 1
ATOM 1897 C CA . GLN A 1 231 ? -20.017 -2.800 39.895 1.00 80.38 231 GLN A CA 1
ATOM 1898 C C . GLN A 1 231 ? -20.609 -4.204 39.968 1.00 80.38 231 GLN A C 1
ATOM 1900 O O . GLN 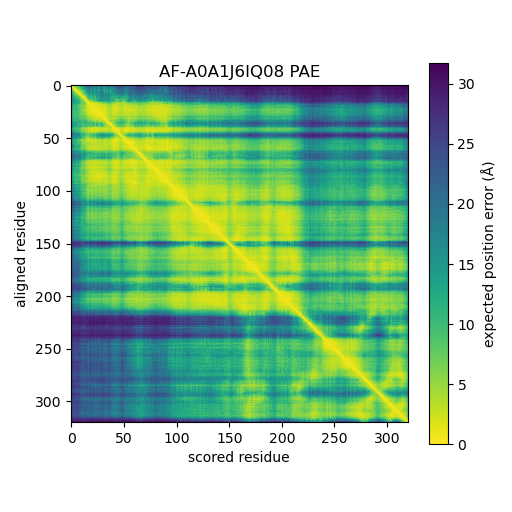A 1 231 ? -20.956 -4.676 41.049 1.00 80.38 231 GLN A O 1
ATOM 1905 N N . VAL A 1 232 ? -20.716 -4.873 38.828 1.00 76.69 232 VAL A N 1
ATOM 1906 C CA . VAL A 1 232 ? -21.428 -6.148 38.738 1.00 76.69 232 VAL A CA 1
ATOM 1907 C C . VAL A 1 232 ? -20.462 -7.264 38.353 1.00 76.69 232 VAL A C 1
ATOM 1909 O O . VAL A 1 232 ? -19.474 -7.052 37.646 1.00 76.69 232 VAL A O 1
ATOM 1912 N N . GLN A 1 233 ? -20.713 -8.477 38.845 1.00 71.69 233 GLN A N 1
ATOM 1913 C CA . GLN A 1 233 ? -19.873 -9.624 38.517 1.00 71.69 233 GLN A CA 1
ATOM 1914 C C . GLN A 1 233 ? -20.115 -10.063 37.062 1.00 71.69 233 GLN A C 1
ATOM 1916 O O . GLN A 1 233 ? -21.267 -10.202 36.656 1.00 71.69 233 GLN A O 1
ATOM 1921 N N . PRO A 1 234 ? -19.077 -10.418 36.279 1.00 65.50 234 PRO A N 1
ATOM 1922 C CA . PRO A 1 234 ? -19.242 -10.843 34.881 1.00 65.50 234 PRO A CA 1
ATOM 1923 C C . PRO A 1 234 ? -20.232 -12.007 34.702 1.00 65.50 234 PRO A C 1
ATOM 1925 O O . PRO A 1 234 ? -20.935 -12.101 33.697 1.00 65.50 234 PRO A O 1
ATOM 1928 N N . LYS A 1 235 ? -20.309 -12.890 35.711 1.00 64.88 235 LYS A N 1
ATOM 1929 C CA . LYS A 1 235 ? -21.227 -14.040 35.745 1.00 64.88 235 LYS A CA 1
ATOM 1930 C C . LYS A 1 235 ? -22.704 -13.638 35.815 1.00 64.88 235 LYS A C 1
ATOM 1932 O O . LYS A 1 235 ? -23.548 -14.440 35.431 1.00 64.88 235 LYS A O 1
ATOM 1937 N N . GLU A 1 236 ? -23.003 -12.445 36.319 1.00 64.00 236 GLU A N 1
ATOM 1938 C CA . GLU A 1 236 ? -24.361 -11.926 36.503 1.00 64.00 236 GLU A CA 1
ATOM 1939 C C . GLU A 1 236 ? -24.869 -11.184 35.253 1.00 64.00 236 GLU A C 1
ATOM 1941 O O . GLU A 1 236 ? -26.077 -11.108 35.049 1.00 64.00 236 GLU A O 1
ATOM 1946 N N . ILE A 1 237 ? -23.968 -10.714 34.374 1.00 62.66 237 ILE A N 1
ATOM 1947 C CA . ILE A 1 237 ? -24.269 -9.835 33.222 1.00 62.66 237 ILE A CA 1
ATOM 1948 C C . ILE A 1 237 ? -24.065 -10.532 31.863 1.00 62.66 237 ILE A C 1
ATOM 1950 O O . ILE A 1 237 ? -23.629 -9.924 30.894 1.00 62.66 237 ILE A O 1
ATOM 1954 N N . PHE A 1 238 ? -24.350 -11.829 31.751 1.00 55.69 238 PHE A N 1
ATOM 1955 C CA . PHE A 1 238 ? -24.286 -12.580 30.479 1.00 55.69 238 PHE A CA 1
ATOM 1956 C C . PHE A 1 238 ? -22.903 -12.813 29.834 1.00 55.69 238 PHE A C 1
ATOM 1958 O O . PHE A 1 238 ? -22.832 -13.579 28.869 1.00 55.69 238 PHE A O 1
ATOM 1965 N N . ILE A 1 239 ? -21.783 -12.308 30.368 1.00 61.38 239 ILE A N 1
ATOM 1966 C CA . ILE A 1 239 ? -20.439 -12.716 29.904 1.00 61.38 239 ILE A CA 1
ATOM 1967 C C . ILE A 1 239 ? -20.096 -14.058 30.553 1.00 61.38 239 ILE A C 1
ATOM 1969 O O . ILE A 1 239 ? -19.315 -14.195 31.496 1.00 61.38 239 ILE A O 1
ATOM 1973 N N . GLY A 1 240 ? -20.771 -15.092 30.059 1.00 64.81 240 GLY A N 1
ATOM 1974 C CA . GLY A 1 240 ? -20.567 -16.457 30.499 1.00 64.81 240 GLY A CA 1
ATOM 1975 C C . GLY A 1 240 ? -19.179 -16.973 30.120 1.00 64.81 240 GLY A C 1
ATOM 1976 O O . GLY A 1 240 ? -18.493 -16.453 29.238 1.00 64.81 240 GLY A O 1
ATOM 1977 N N . LYS A 1 241 ? -18.798 -18.105 30.724 1.00 69.88 241 LYS A N 1
ATOM 1978 C CA . LYS A 1 241 ? -17.570 -18.847 30.378 1.00 69.88 241 LYS A CA 1
ATOM 1979 C C . LYS A 1 241 ? -17.435 -19.121 28.869 1.00 69.88 241 LYS A C 1
ATOM 1981 O O . LYS A 1 241 ? -16.320 -19.308 28.399 1.00 69.88 241 LYS A O 1
ATOM 1986 N N . GLY A 1 242 ? -18.549 -19.178 28.134 1.00 76.81 242 GLY A N 1
ATOM 1987 C CA . GLY A 1 242 ? -18.579 -19.386 26.685 1.00 76.81 242 GLY A CA 1
ATOM 1988 C C . GLY A 1 242 ? -17.906 -18.262 25.897 1.00 76.81 242 GLY A C 1
ATOM 1989 O O . GLY A 1 242 ? -16.987 -18.544 25.137 1.00 76.81 242 GLY A O 1
ATOM 1990 N N . LEU A 1 243 ? -18.290 -17.000 26.122 1.00 77.44 243 LEU A N 1
ATOM 1991 C CA . LEU A 1 243 ? -17.714 -15.859 25.396 1.00 77.44 243 LEU A CA 1
ATOM 1992 C C . LEU A 1 243 ? -16.221 -15.699 25.697 1.00 77.44 243 LEU A C 1
ATOM 1994 O O . LEU A 1 243 ? -15.422 -15.535 24.782 1.00 77.44 243 LEU A O 1
ATOM 1998 N N . ILE A 1 244 ? -15.828 -15.856 26.965 1.00 75.75 244 ILE A N 1
ATOM 1999 C CA . ILE A 1 244 ? -14.412 -15.838 27.355 1.00 75.75 244 ILE A CA 1
ATOM 2000 C C . ILE A 1 244 ? -13.643 -16.939 26.613 1.00 75.75 244 ILE A C 1
ATOM 2002 O O . ILE A 1 244 ? -12.589 -16.670 26.051 1.00 75.75 244 ILE A O 1
ATOM 2006 N N . LYS A 1 245 ? -14.174 -18.168 26.541 1.00 81.31 245 LYS A N 1
ATOM 2007 C CA . LYS A 1 245 ? -13.543 -19.259 25.779 1.00 81.31 245 LYS A CA 1
ATOM 2008 C C . LYS A 1 245 ? -13.441 -18.962 24.283 1.00 81.31 245 LYS A C 1
ATOM 2010 O O . LYS A 1 245 ? -12.435 -19.333 23.692 1.00 81.31 245 LYS A O 1
ATOM 2015 N N . LEU A 1 246 ? -14.440 -18.311 23.686 1.00 85.00 246 LEU A N 1
ATOM 2016 C CA . LEU A 1 246 ? -14.401 -17.908 22.277 1.00 85.00 246 LEU A CA 1
ATOM 2017 C C . LEU A 1 246 ? -13.298 -16.879 22.026 1.00 85.00 246 LEU A C 1
ATOM 2019 O O . LEU A 1 246 ? -12.491 -17.070 21.122 1.00 85.00 246 LEU A O 1
ATOM 2023 N N . ILE A 1 247 ? -13.208 -15.846 22.869 1.00 82.75 247 ILE A N 1
ATOM 2024 C CA . ILE A 1 247 ? -12.155 -14.828 22.768 1.00 82.75 247 ILE A CA 1
ATOM 2025 C C . ILE A 1 247 ? -10.775 -15.466 22.973 1.00 82.75 247 ILE A C 1
ATOM 2027 O O . ILE A 1 247 ? -9.865 -15.228 22.185 1.00 82.75 247 ILE A O 1
ATOM 2031 N N . LEU A 1 248 ? -10.621 -16.329 23.985 1.00 82.62 248 LEU A N 1
ATOM 2032 C CA . LEU A 1 248 ? -9.376 -17.066 24.227 1.00 82.62 248 LEU A CA 1
ATOM 2033 C C . LEU A 1 248 ? -8.995 -17.959 23.041 1.00 82.62 248 LEU A C 1
ATOM 2035 O O . LEU A 1 248 ? -7.830 -17.988 22.659 1.00 82.62 248 LEU A O 1
ATOM 2039 N N . GLY A 1 249 ? -9.966 -18.671 22.465 1.00 86.94 249 GLY A N 1
ATOM 2040 C CA . GLY A 1 249 ? -9.764 -19.517 21.292 1.00 86.94 249 GLY A CA 1
ATOM 2041 C C . GLY A 1 249 ? -9.312 -18.712 20.077 1.00 86.94 249 GLY A C 1
ATOM 2042 O O . GLY A 1 249 ? -8.347 -19.099 19.428 1.00 86.94 249 GLY A O 1
ATOM 2043 N N . PHE A 1 250 ? -9.943 -17.562 19.829 1.00 85.88 250 PHE A N 1
ATOM 2044 C CA . PHE A 1 250 ? -9.548 -16.640 18.765 1.00 85.88 250 PHE A CA 1
ATOM 2045 C C . PHE A 1 250 ? -8.123 -16.115 18.975 1.00 85.88 250 PHE A C 1
ATOM 2047 O O . PHE A 1 250 ? -7.281 -16.237 18.098 1.00 85.88 250 PHE A O 1
ATOM 2054 N N . VAL A 1 251 ? -7.807 -15.605 20.168 1.00 84.00 251 VAL A N 1
ATOM 2055 C CA . VAL A 1 251 ? -6.478 -15.056 20.500 1.00 84.00 251 VAL A CA 1
ATOM 2056 C C . VAL A 1 251 ? -5.367 -16.123 20.463 1.00 84.00 251 VAL A C 1
ATOM 2058 O O . VAL A 1 251 ? -4.189 -15.805 20.247 1.00 84.00 251 VAL A O 1
ATOM 2061 N N . ALA A 1 252 ? -5.723 -17.392 20.675 1.00 83.56 252 ALA A N 1
ATOM 2062 C CA . ALA A 1 252 ? -4.817 -18.531 20.582 1.00 83.56 252 ALA A CA 1
ATOM 2063 C C . ALA A 1 252 ? -4.582 -19.021 19.142 1.00 83.56 252 ALA A C 1
ATOM 2065 O O . ALA A 1 252 ? -3.692 -19.850 18.953 1.00 83.56 252 ALA A O 1
ATOM 2066 N N . ASP A 1 253 ? -5.327 -18.524 18.149 1.00 81.12 253 ASP A N 1
ATOM 2067 C CA . ASP A 1 253 ? -5.200 -18.959 16.759 1.00 81.12 253 ASP A CA 1
ATOM 2068 C C . ASP A 1 253 ? -3.789 -18.650 16.205 1.00 81.12 253 ASP A C 1
ATOM 2070 O O . ASP A 1 253 ? -3.375 -17.483 16.154 1.00 81.12 253 ASP A O 1
ATOM 2074 N N . PRO A 1 254 ? -3.023 -19.674 15.775 1.00 74.94 254 PRO A N 1
ATOM 2075 C CA . PRO A 1 254 ? -1.723 -19.485 15.137 1.00 74.94 254 PRO A CA 1
ATOM 2076 C C . PRO A 1 254 ? -1.779 -18.650 13.849 1.00 74.94 254 PRO A C 1
ATOM 2078 O O . PRO A 1 254 ? -0.776 -18.031 13.490 1.00 74.94 254 PRO A O 1
ATOM 2081 N N . SER A 1 255 ? -2.928 -18.609 13.163 1.00 75.00 255 SER A N 1
ATOM 2082 C CA . SER A 1 255 ? -3.118 -17.866 11.911 1.00 75.00 255 SER A CA 1
ATOM 2083 C C . SER A 1 255 ? -2.956 -16.351 12.082 1.00 75.00 255 SER A C 1
ATOM 2085 O O . SER A 1 255 ? -2.520 -15.673 11.154 1.00 75.00 255 SER A O 1
ATOM 2087 N N . LEU A 1 256 ? -3.209 -15.831 13.291 1.00 70.31 256 LEU A N 1
ATOM 2088 C CA . LEU A 1 256 ? -3.057 -14.414 13.628 1.00 70.31 256 LEU A CA 1
ATOM 2089 C C . LEU A 1 256 ? -1.594 -13.947 13.666 1.00 70.31 256 LEU A C 1
ATOM 2091 O O . LEU A 1 256 ? -1.356 -12.754 13.831 1.00 70.31 256 LEU A O 1
ATOM 2095 N N . GLN A 1 257 ? -0.623 -14.873 13.613 1.00 75.75 257 GLN A N 1
ATOM 2096 C CA . GLN A 1 257 ? 0.825 -14.602 13.681 1.00 75.75 257 GLN A CA 1
ATOM 2097 C C . GLN A 1 257 ? 1.232 -13.607 14.783 1.00 75.75 257 GLN A C 1
ATOM 2099 O O . GLN A 1 257 ? 2.220 -12.883 14.682 1.00 75.75 257 GLN A O 1
ATOM 2104 N N . MET A 1 258 ? 0.461 -13.562 15.869 1.00 76.88 258 MET A N 1
ATOM 2105 C CA . MET A 1 258 ? 0.649 -12.573 16.918 1.00 76.88 258 MET A CA 1
ATOM 2106 C C . MET A 1 258 ? 1.800 -12.985 17.841 1.00 76.88 258 MET A C 1
ATOM 2108 O O . MET A 1 258 ? 1.874 -14.135 18.295 1.00 76.88 258 MET A O 1
ATOM 2112 N N . GLU A 1 259 ? 2.691 -12.043 18.151 1.00 84.56 259 GLU A N 1
ATOM 2113 C CA . GLU A 1 259 ? 3.794 -12.283 19.078 1.00 84.56 259 GLU A CA 1
ATOM 2114 C C . GLU A 1 259 ? 3.287 -12.669 20.473 1.00 84.56 259 GLU A C 1
ATOM 2116 O O . GLU A 1 259 ? 2.264 -12.172 20.951 1.00 84.56 259 GLU A O 1
ATOM 2121 N N . ALA A 1 260 ? 4.037 -13.525 21.172 1.00 85.06 260 ALA A N 1
ATOM 2122 C CA . ALA A 1 260 ? 3.649 -14.017 22.494 1.00 85.06 260 ALA A CA 1
ATOM 2123 C C . ALA 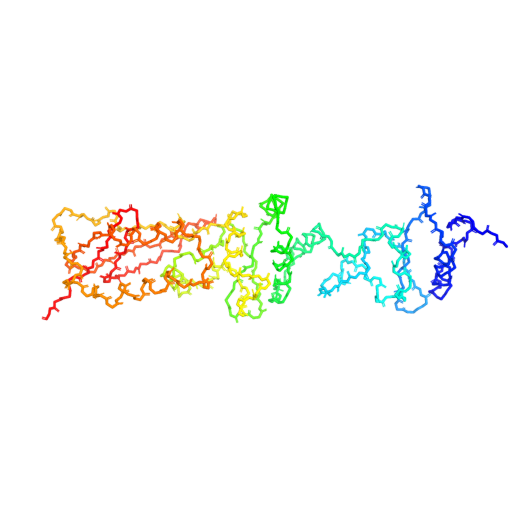A 1 260 ? 3.424 -12.888 23.517 1.00 85.06 260 ALA A C 1
ATOM 2125 O O . ALA A 1 260 ? 2.519 -12.986 24.345 1.00 85.06 260 ALA A O 1
ATOM 2126 N N . ARG A 1 261 ? 4.210 -11.804 23.446 1.00 85.62 261 ARG A N 1
ATOM 2127 C CA . ARG A 1 261 ? 4.065 -10.638 24.333 1.00 85.62 261 ARG A CA 1
ATOM 2128 C C . ARG A 1 261 ? 2.769 -9.881 24.063 1.00 85.62 261 ARG A C 1
ATOM 2130 O O . ARG A 1 261 ? 2.021 -9.626 25.001 1.00 85.62 261 ARG A O 1
ATOM 2137 N N . THR A 1 262 ? 2.479 -9.589 22.797 1.00 83.94 262 THR A N 1
ATOM 2138 C CA . THR A 1 262 ? 1.234 -8.933 22.369 1.00 83.94 262 THR A CA 1
ATOM 2139 C C . THR A 1 262 ? 0.021 -9.778 22.739 1.00 83.94 262 THR A C 1
ATOM 2141 O O . THR A 1 262 ? -0.934 -9.269 23.323 1.00 83.94 262 THR A O 1
ATOM 2144 N N . ARG A 1 263 ? 0.104 -11.097 22.515 1.00 85.75 263 ARG A N 1
ATOM 2145 C CA . ARG A 1 263 ? -0.922 -12.057 22.933 1.00 85.75 263 ARG A CA 1
ATOM 2146 C C . ARG A 1 263 ? -1.170 -11.994 24.435 1.00 85.75 263 ARG A C 1
ATOM 2148 O O . ARG A 1 263 ? -2.310 -11.872 24.864 1.00 85.75 263 ARG A O 1
ATOM 2155 N N . HIS A 1 264 ? -0.110 -12.060 25.237 1.00 84.69 264 HIS A N 1
ATOM 2156 C CA . HIS A 1 264 ? -0.228 -11.989 26.690 1.00 84.69 264 HIS A CA 1
ATOM 2157 C C . HIS A 1 264 ? -0.825 -10.653 27.154 1.00 84.69 264 HIS A C 1
ATOM 2159 O O . HIS A 1 264 ? -1.685 -10.651 28.029 1.00 84.69 264 HIS A O 1
ATOM 2165 N N . GLY A 1 265 ? -0.424 -9.535 26.542 1.00 84.62 265 GLY A N 1
ATOM 2166 C CA . GLY A 1 265 ? -0.988 -8.215 26.823 1.00 84.62 265 GLY A CA 1
ATOM 2167 C C . GLY A 1 265 ? -2.495 -8.148 26.561 1.00 84.62 265 GLY A C 1
ATOM 2168 O O . GLY A 1 265 ? -3.239 -7.699 27.429 1.00 84.62 265 GLY A O 1
ATOM 2169 N N . ALA A 1 266 ? -2.950 -8.671 25.419 1.00 82.56 266 ALA A N 1
ATOM 2170 C CA . ALA A 1 266 ? -4.371 -8.739 25.074 1.00 82.56 266 ALA A CA 1
ATOM 2171 C C . ALA A 1 266 ? -5.175 -9.644 26.025 1.00 82.56 266 ALA A C 1
ATOM 2173 O O . ALA A 1 266 ? -6.322 -9.358 26.346 1.00 82.56 266 ALA A O 1
ATOM 2174 N N . LEU A 1 267 ? -4.579 -10.737 26.507 1.00 82.25 267 LEU A N 1
ATOM 2175 C CA . LEU A 1 267 ? -5.223 -11.601 27.498 1.00 82.25 267 LEU A CA 1
ATOM 2176 C C . LEU A 1 267 ? -5.308 -10.939 28.870 1.00 82.25 267 LEU A C 1
ATOM 2178 O O . LEU A 1 267 ? -6.328 -11.046 29.545 1.00 82.25 267 LEU A O 1
ATOM 2182 N N . LYS A 1 268 ? -4.245 -10.247 29.281 1.00 82.12 268 LYS A N 1
ATOM 2183 C CA . LYS A 1 268 ? -4.208 -9.538 30.557 1.00 82.12 268 LYS A CA 1
ATOM 2184 C C . LYS A 1 268 ? -5.256 -8.427 30.600 1.00 82.12 268 LYS A C 1
ATOM 2186 O O . LYS A 1 268 ? -5.988 -8.334 31.580 1.00 82.12 268 LYS A O 1
ATOM 2191 N N . SER A 1 269 ? -5.394 -7.660 29.518 1.00 78.12 269 SER A N 1
ATOM 2192 C CA . SER A 1 269 ? -6.398 -6.596 29.448 1.00 78.12 269 SER A CA 1
ATOM 2193 C C . SER A 1 269 ? -7.830 -7.108 29.573 1.00 78.12 269 SER A C 1
ATOM 2195 O O . SER A 1 269 ? -8.659 -6.356 30.058 1.00 78.12 269 SER A O 1
ATOM 2197 N N . LEU A 1 270 ? -8.120 -8.363 29.197 1.00 76.12 270 LEU A N 1
ATOM 2198 C CA . LEU A 1 270 ? -9.430 -9.002 29.394 1.00 76.12 270 LEU A CA 1
ATOM 2199 C C . LEU A 1 270 ? -9.688 -9.428 30.844 1.00 76.12 270 LEU A C 1
ATOM 2201 O O . LEU A 1 270 ? -10.837 -9.452 31.279 1.00 76.12 270 LEU A O 1
ATOM 2205 N N . VAL A 1 271 ? -8.638 -9.803 31.575 1.00 76.62 271 VAL A N 1
ATOM 2206 C CA . VAL A 1 271 ? -8.740 -10.224 32.982 1.00 76.62 271 VAL A CA 1
ATOM 2207 C C . VAL A 1 271 ? -8.936 -9.019 33.898 1.00 76.62 271 VAL A C 1
ATOM 2209 O O . VAL A 1 271 ? -9.697 -9.107 34.858 1.00 76.62 271 VAL A O 1
ATOM 2212 N N . ASP A 1 272 ? -8.299 -7.895 33.572 1.00 81.31 272 ASP A N 1
ATOM 2213 C CA . ASP A 1 272 ? -8.304 -6.680 34.393 1.00 81.31 272 ASP A CA 1
ATOM 2214 C C . ASP A 1 272 ? -9.570 -5.807 34.186 1.00 81.31 272 ASP A C 1
ATOM 2216 O O . ASP A 1 272 ? -9.669 -4.711 34.740 1.00 81.31 272 ASP A O 1
ATOM 2220 N N . ILE A 1 273 ? -10.558 -6.273 33.406 1.00 82.50 273 ILE A N 1
ATOM 2221 C CA . ILE A 1 273 ? -11.771 -5.503 33.086 1.00 82.50 273 ILE A CA 1
ATOM 2222 C C . ILE A 1 273 ? -12.734 -5.433 34.273 1.00 82.50 273 ILE A C 1
ATOM 2224 O O . ILE A 1 273 ? -13.143 -6.449 34.837 1.00 82.50 273 ILE A O 1
ATOM 2228 N N . SER A 1 274 ? -13.194 -4.219 34.576 1.00 83.44 274 SER A N 1
ATOM 2229 C CA . SER A 1 274 ? -14.289 -3.963 35.515 1.00 83.44 274 SER A CA 1
ATOM 2230 C C . SER A 1 274 ? -15.621 -3.765 34.790 1.00 83.44 274 SER A C 1
ATOM 2232 O O . SER A 1 274 ? -15.688 -3.045 33.796 1.00 83.44 274 SER A O 1
ATOM 2234 N N . PHE A 1 275 ? -16.695 -4.362 35.307 1.00 82.31 275 PHE A N 1
ATOM 2235 C CA . PHE A 1 275 ? -18.033 -4.281 34.718 1.00 82.31 275 PHE A CA 1
ATOM 2236 C C . PHE A 1 275 ? -18.962 -3.420 35.569 1.00 82.31 275 PHE A C 1
ATOM 2238 O O . PHE A 1 275 ? -19.037 -3.603 36.783 1.00 82.31 275 PHE A O 1
ATOM 2245 N N . PHE A 1 276 ? -19.691 -2.514 34.925 1.00 83.38 276 PHE A N 1
ATOM 2246 C CA . PHE A 1 276 ? -20.631 -1.595 35.559 1.00 83.38 276 PHE A CA 1
ATOM 2247 C C . PHE A 1 276 ? -21.998 -1.695 34.890 1.00 83.38 276 PHE A C 1
ATOM 2249 O O . PHE A 1 276 ? -22.090 -1.685 33.660 1.00 83.38 276 PHE A O 1
ATOM 2256 N N . ALA A 1 277 ? -23.057 -1.770 35.694 1.00 80.88 277 ALA A N 1
ATOM 2257 C CA . ALA A 1 277 ? -24.423 -1.741 35.185 1.00 80.88 277 ALA A CA 1
ATOM 2258 C C . ALA A 1 277 ? -24.949 -0.304 35.094 1.00 80.88 277 ALA A C 1
ATOM 2260 O O . ALA A 1 277 ? -24.817 0.468 36.043 1.00 80.88 277 ALA A O 1
ATOM 2261 N N . THR A 1 278 ? -25.581 0.039 33.973 1.00 78.81 278 THR A N 1
ATOM 2262 C CA . THR A 1 278 ? -26.280 1.310 33.759 1.00 78.81 278 THR A CA 1
ATOM 2263 C C . THR A 1 278 ? -27.796 1.079 33.720 1.00 78.81 278 THR A C 1
ATOM 2265 O O . THR A 1 278 ? -28.245 0.059 33.192 1.00 78.81 278 THR A O 1
ATOM 2268 N N . PRO A 1 279 ? -28.615 1.985 34.283 1.00 74.94 279 PRO A N 1
ATOM 2269 C CA . PRO A 1 279 ? -30.074 1.852 34.238 1.00 74.94 279 PRO A CA 1
ATOM 2270 C C . PRO A 1 279 ? -30.642 2.123 32.835 1.00 74.94 279 PRO A C 1
ATOM 2272 O O . PRO A 1 279 ? -31.611 1.497 32.421 1.00 74.94 279 PRO A O 1
ATOM 2275 N N . GLU A 1 280 ? -30.009 3.019 32.078 1.00 76.81 280 GLU A N 1
ATOM 2276 C CA . GLU A 1 280 ? -30.441 3.433 30.742 1.00 76.81 280 GLU A CA 1
ATOM 2277 C C . GLU A 1 280 ? -29.433 3.014 29.666 1.00 76.81 280 GLU A C 1
ATOM 2279 O O . GLU A 1 280 ? -28.300 2.606 29.960 1.00 76.81 280 GLU A O 1
ATOM 2284 N N . GLN A 1 281 ? -29.864 3.111 28.405 1.00 77.06 281 GLN A N 1
ATOM 2285 C CA . GLN A 1 281 ? -28.985 2.921 27.258 1.00 77.06 281 GLN A CA 1
ATOM 2286 C C . GLN A 1 281 ? -27.904 3.996 27.215 1.00 77.06 281 GLN A C 1
ATOM 2288 O O . GLN A 1 281 ? -28.115 5.161 27.553 1.00 77.06 281 GLN A O 1
ATOM 2293 N N . ILE A 1 282 ? -26.737 3.596 26.736 1.00 77.38 282 ILE A N 1
ATOM 2294 C CA . ILE A 1 282 ? -25.582 4.464 26.645 1.00 77.38 282 ILE A CA 1
ATOM 2295 C C . ILE A 1 282 ? -25.635 5.169 25.295 1.00 77.38 282 ILE A C 1
ATOM 2297 O O . ILE A 1 282 ? -25.398 4.556 24.252 1.00 77.38 282 ILE A O 1
ATOM 2301 N N . THR A 1 283 ? -25.967 6.457 25.324 1.00 77.06 283 THR A N 1
ATOM 2302 C CA . THR A 1 283 ? -25.943 7.313 24.136 1.00 77.06 283 THR A CA 1
ATOM 2303 C C . THR A 1 283 ? -24.541 7.869 23.936 1.00 77.06 283 THR A C 1
ATOM 2305 O O . THR A 1 283 ? -23.934 8.388 24.872 1.00 77.06 283 THR A O 1
ATOM 2308 N N . MET A 1 284 ? -24.030 7.755 22.716 1.00 75.31 284 MET A N 1
ATOM 2309 C CA . MET A 1 284 ? -22.722 8.268 22.336 1.00 75.31 284 MET A CA 1
ATOM 2310 C C . MET A 1 284 ? -22.788 8.942 20.979 1.00 75.31 284 MET A C 1
ATOM 2312 O O . MET A 1 284 ? -23.379 8.401 20.043 1.00 75.31 284 MET A O 1
ATOM 2316 N N . ASP A 1 285 ? -22.118 10.082 20.890 1.00 79.00 285 ASP A N 1
ATOM 2317 C CA . ASP A 1 285 ? -21.916 10.803 19.646 1.00 79.00 285 ASP A CA 1
ATOM 2318 C C . ASP A 1 285 ? -20.466 10.587 19.202 1.00 79.00 285 ASP A C 1
ATOM 2320 O O . ASP A 1 285 ? -19.517 10.818 19.963 1.00 79.00 285 ASP A O 1
ATOM 2324 N N . TYR A 1 286 ? -20.309 10.101 17.974 1.00 80.81 286 TYR A N 1
ATOM 2325 C CA . TYR A 1 286 ? -19.016 9.853 17.351 1.00 80.81 286 TYR A CA 1
ATOM 2326 C C . TYR A 1 286 ? -18.810 10.849 16.226 1.00 80.81 286 TYR A C 1
ATOM 2328 O O . TYR A 1 286 ? -19.616 10.908 15.301 1.00 80.81 286 TYR A O 1
ATOM 2336 N N . CYS A 1 287 ? -17.710 11.593 16.299 1.00 75.44 287 CYS A N 1
ATOM 2337 C CA . CYS A 1 287 ? -17.310 12.537 15.263 1.00 75.44 287 CYS A CA 1
ATOM 2338 C C . CYS A 1 287 ? -15.869 12.228 14.835 1.00 75.44 287 CYS A C 1
ATOM 2340 O O . CYS A 1 287 ? -14.955 12.498 15.621 1.00 75.44 287 CYS A O 1
ATOM 2342 N N . PRO A 1 288 ? -15.628 11.668 13.635 1.00 72.62 288 PRO A N 1
ATOM 2343 C CA . PRO A 1 288 ? -14.288 11.598 13.081 1.00 72.62 288 PRO A CA 1
ATOM 2344 C C . PRO A 1 288 ? -13.853 13.013 12.690 1.00 72.62 288 PRO A C 1
ATOM 2346 O O . PRO A 1 288 ? -14.620 13.767 12.089 1.00 72.62 288 PRO A O 1
ATOM 2349 N N . SER A 1 289 ? -12.629 13.389 13.050 1.00 71.06 289 SER A N 1
ATOM 2350 C CA . SER A 1 289 ? -12.040 14.652 12.604 1.00 71.06 289 SER A CA 1
ATOM 2351 C C . SER A 1 289 ? -11.522 14.501 11.173 1.00 71.06 289 SER A C 1
ATOM 2353 O O . SER A 1 289 ? -10.464 13.907 10.975 1.00 71.06 289 SER A O 1
ATOM 2355 N N . LEU A 1 290 ? -12.234 15.054 10.189 1.00 71.94 290 LEU A N 1
ATOM 2356 C CA . LEU A 1 290 ? -11.764 15.131 8.800 1.00 71.94 290 LEU A CA 1
ATOM 2357 C C . LEU A 1 290 ? -10.910 16.383 8.578 1.00 71.94 290 LEU A C 1
ATOM 2359 O O . LEU A 1 290 ? -11.111 17.419 9.217 1.00 71.94 290 LEU A O 1
ATOM 2363 N N . SER A 1 291 ? -9.958 16.309 7.651 1.00 68.12 291 SER A N 1
ATOM 2364 C CA . SER A 1 291 ? -9.080 17.432 7.316 1.00 68.12 291 SER A CA 1
ATOM 2365 C C . SER A 1 291 ? -9.800 18.553 6.559 1.00 68.12 291 SER A C 1
ATOM 2367 O O . SER A 1 291 ? -9.365 19.704 6.626 1.00 68.12 291 SER A O 1
ATOM 2369 N N . SER A 1 292 ? -10.941 18.252 5.926 1.00 63.88 292 SER A N 1
ATOM 2370 C CA . SER A 1 292 ? -11.829 19.248 5.311 1.00 63.88 292 SER A CA 1
ATOM 2371 C C . SER A 1 292 ? -12.512 20.171 6.328 1.00 63.88 292 SER A C 1
ATOM 2373 O O . SER A 1 292 ? -13.041 21.215 5.951 1.00 63.88 292 SER A O 1
ATOM 2375 N N . GLY A 1 293 ? -12.497 19.811 7.617 1.00 61.78 293 GLY A N 1
ATOM 2376 C CA . GLY A 1 293 ? -13.286 20.477 8.653 1.00 61.78 293 GLY A CA 1
ATOM 2377 C C . GLY A 1 293 ? -14.755 20.044 8.674 1.00 61.78 293 GLY A C 1
ATOM 2378 O O . GLY A 1 293 ? -15.517 20.554 9.495 1.00 61.78 293 GLY A O 1
ATOM 2379 N N . ASP A 1 294 ? -15.152 19.102 7.812 1.00 64.50 294 ASP A N 1
ATOM 2380 C CA . ASP A 1 294 ? -16.464 18.469 7.882 1.00 64.50 294 ASP A CA 1
ATOM 2381 C C . ASP A 1 294 ? -16.521 17.494 9.062 1.00 64.50 294 ASP A C 1
ATOM 2383 O O . ASP A 1 294 ? -15.581 16.742 9.332 1.00 64.50 294 ASP A O 1
ATOM 2387 N N . PHE A 1 295 ? -17.655 17.480 9.760 1.00 65.62 295 PHE A N 1
ATOM 2388 C CA . PHE A 1 295 ? -17.895 16.572 10.876 1.00 65.62 295 PHE A CA 1
ATOM 2389 C C . PHE A 1 295 ? -19.010 15.602 10.516 1.00 65.62 295 PHE A C 1
ATOM 2391 O O . PHE A 1 295 ? -20.165 15.999 10.351 1.00 65.62 295 PHE A O 1
ATOM 2398 N N . LEU A 1 296 ? -18.683 14.313 10.459 1.00 71.69 296 LEU A N 1
ATOM 2399 C CA . LEU A 1 296 ? -19.693 13.266 10.391 1.00 71.69 296 LEU A CA 1
ATOM 2400 C C . LEU A 1 296 ? -20.124 12.907 11.816 1.00 71.69 296 LEU A C 1
ATOM 2402 O O . LEU A 1 296 ? -19.538 12.031 12.444 1.00 71.69 296 LEU A O 1
ATOM 2406 N N . ASN A 1 297 ? -21.120 13.614 12.350 1.00 78.56 297 ASN A N 1
ATOM 2407 C CA . ASN A 1 297 ? -21.661 13.294 13.669 1.00 78.56 297 ASN A CA 1
ATOM 2408 C C . ASN A 1 297 ? -22.652 12.132 13.563 1.00 78.56 297 ASN A C 1
ATOM 2410 O O . ASN A 1 297 ? -23.728 12.277 12.978 1.00 78.56 297 ASN A O 1
ATOM 2414 N N . VAL A 1 298 ? -22.294 10.994 14.158 1.00 81.25 298 VAL A N 1
ATOM 2415 C CA . VAL A 1 298 ? -23.167 9.826 14.249 1.00 81.25 298 VAL A CA 1
ATOM 2416 C C . VAL A 1 298 ? -23.524 9.564 15.705 1.00 81.25 298 VAL A C 1
ATOM 2418 O O . VAL A 1 298 ? -22.686 9.170 16.519 1.00 81.25 298 VAL A O 1
ATOM 2421 N N . LYS A 1 299 ? -24.807 9.751 16.015 1.00 82.81 299 LYS A N 1
ATOM 2422 C CA . LYS A 1 299 ? -25.389 9.487 17.329 1.00 82.81 299 LYS A CA 1
ATOM 2423 C C . LYS A 1 299 ? -25.922 8.064 17.406 1.00 82.81 299 LYS A C 1
ATOM 2425 O O . LYS A 1 299 ? -26.776 7.676 16.611 1.00 82.81 299 LYS A O 1
ATOM 2430 N N . VAL A 1 300 ? -25.460 7.297 18.390 1.00 83.88 300 VAL A N 1
ATOM 2431 C CA . VAL A 1 300 ? -25.863 5.897 18.592 1.00 83.88 300 VAL A CA 1
ATOM 2432 C C . VAL A 1 300 ? -26.234 5.649 20.044 1.00 83.88 300 VAL A C 1
ATOM 2434 O O . VAL A 1 300 ? -25.521 6.061 20.954 1.00 83.88 300 VAL A O 1
ATOM 2437 N N . SER A 1 301 ? -27.318 4.904 20.254 1.00 81.31 301 SER A N 1
ATOM 2438 C CA . SER A 1 301 ? -27.707 4.380 21.563 1.00 81.31 301 SER A CA 1
ATOM 2439 C C . SER A 1 301 ? -27.361 2.895 21.666 1.00 81.31 301 SER A C 1
ATOM 2441 O O . SER A 1 301 ? -27.661 2.131 20.746 1.00 81.31 301 SER A O 1
ATOM 2443 N N . ARG A 1 302 ? -26.702 2.470 22.753 1.00 78.25 302 ARG A N 1
ATOM 2444 C CA . ARG A 1 302 ? -26.210 1.089 22.915 1.00 78.25 302 ARG A CA 1
ATOM 2445 C C . ARG A 1 302 ? -26.509 0.500 24.277 1.00 78.25 302 ARG A C 1
ATOM 2447 O O . ARG A 1 302 ? -26.524 1.190 25.289 1.00 78.25 302 ARG A O 1
ATOM 2454 N N . MET A 1 303 ? -26.633 -0.824 24.294 1.00 80.75 303 MET A N 1
ATOM 2455 C CA . MET A 1 303 ? -26.754 -1.610 25.523 1.00 80.75 303 MET A CA 1
ATOM 2456 C C . MET A 1 303 ? -25.403 -1.919 26.172 1.00 80.75 303 MET A C 1
ATOM 2458 O O . MET A 1 303 ? -25.366 -2.240 27.350 1.00 80.75 303 MET A O 1
ATOM 2462 N N . MET A 1 304 ? -24.297 -1.858 25.428 1.00 79.69 304 MET A N 1
ATOM 2463 C CA . MET A 1 304 ? -22.963 -2.162 25.941 1.00 79.69 304 MET A CA 1
ATOM 2464 C C . MET A 1 304 ? -21.935 -1.206 25.344 1.00 79.69 304 MET A C 1
ATOM 2466 O O . MET A 1 304 ? -21.966 -0.917 24.146 1.00 79.69 304 MET A O 1
ATOM 2470 N N . CYS A 1 305 ? -21.002 -0.744 26.172 1.00 81.94 305 CYS A N 1
ATOM 2471 C CA . CYS A 1 305 ? -19.839 0.009 25.732 1.00 81.94 305 CYS A CA 1
ATOM 2472 C C . CYS A 1 305 ? -18.576 -0.437 26.471 1.00 81.94 305 CYS A C 1
ATOM 2474 O O . CYS A 1 305 ? -18.610 -0.678 27.676 1.00 81.94 305 CYS A O 1
ATOM 2476 N N . TRP A 1 306 ? -17.460 -0.511 25.746 1.00 79.75 306 TRP A N 1
ATOM 2477 C CA . TRP A 1 306 ? -16.143 -0.769 26.310 1.00 79.75 306 TRP A CA 1
ATOM 2478 C C . TRP A 1 306 ? -15.275 0.492 26.271 1.00 79.75 306 TRP A C 1
ATOM 2480 O O . TRP A 1 306 ? -14.934 1.001 25.203 1.00 79.75 306 TRP A O 1
ATOM 2490 N N . ASP A 1 307 ? -14.893 0.963 27.453 1.00 79.12 307 ASP A N 1
ATOM 2491 C CA . ASP A 1 307 ? -13.852 1.958 27.660 1.00 79.12 307 ASP A CA 1
ATOM 2492 C C . ASP A 1 307 ? -12.505 1.245 27.855 1.00 79.12 307 ASP A C 1
ATOM 2494 O O . ASP A 1 307 ? -12.202 0.685 28.917 1.00 79.12 307 ASP A O 1
ATOM 2498 N N . ARG A 1 308 ? -11.708 1.242 26.783 1.00 74.81 308 ARG A N 1
ATOM 2499 C CA . ARG A 1 308 ? -10.400 0.581 26.738 1.00 74.81 308 ARG A CA 1
ATOM 2500 C C . ARG A 1 308 ? -9.374 1.267 27.642 1.00 74.81 308 ARG A C 1
ATOM 2502 O O . ARG A 1 308 ? -8.545 0.566 28.214 1.00 74.81 308 ARG A O 1
ATOM 2509 N N . GLU A 1 309 ? -9.427 2.591 27.782 1.00 77.06 309 GLU A N 1
ATOM 2510 C CA . GLU A 1 309 ? -8.434 3.368 28.538 1.00 77.06 309 GLU A CA 1
ATOM 2511 C C . GLU A 1 309 ? -8.532 3.084 30.034 1.00 77.06 309 GLU A C 1
ATOM 2513 O O . GLU A 1 309 ? -7.522 2.897 30.708 1.00 77.06 309 GLU A O 1
ATOM 2518 N N . ASN A 1 310 ? -9.761 2.981 30.539 1.00 79.38 310 ASN A N 1
ATOM 2519 C CA . ASN A 1 310 ? -10.013 2.714 31.951 1.00 79.38 310 ASN A CA 1
ATOM 2520 C C . ASN A 1 310 ? -10.227 1.225 32.266 1.00 79.38 310 ASN A C 1
ATOM 2522 O O . ASN A 1 310 ? -10.480 0.889 33.423 1.00 79.38 310 ASN A O 1
ATOM 2526 N N . ALA A 1 311 ? -10.156 0.343 31.261 1.00 80.38 311 ALA A N 1
ATOM 2527 C CA . ALA A 1 311 ? -10.501 -1.077 31.365 1.00 80.38 311 ALA A CA 1
ATOM 2528 C C . ALA A 1 311 ? -11.901 -1.306 31.976 1.00 80.38 311 ALA A C 1
ATOM 2530 O O . ALA A 1 311 ? -12.096 -2.167 32.837 1.00 80.38 311 ALA A O 1
ATOM 2531 N N . LYS A 1 312 ? -12.895 -0.520 31.540 1.00 85.12 312 LYS A N 1
ATOM 2532 C CA . LYS A 1 312 ? -14.273 -0.584 32.051 1.00 85.12 312 LYS A CA 1
ATOM 2533 C C . LYS A 1 312 ? -15.249 -0.966 30.957 1.00 85.12 312 LYS A C 1
ATOM 2535 O O . LYS A 1 312 ? -15.191 -0.442 29.850 1.00 85.12 312 LYS A O 1
ATOM 2540 N N . ILE A 1 313 ? -16.184 -1.843 31.279 1.00 83.75 313 ILE A N 1
ATOM 2541 C CA . ILE A 1 313 ? -17.315 -2.164 30.419 1.00 83.75 313 ILE A CA 1
ATOM 2542 C C . ILE A 1 313 ? -18.593 -1.709 31.114 1.00 83.75 313 ILE A C 1
ATOM 2544 O O . ILE A 1 313 ? -18.855 -2.078 32.257 1.00 83.75 313 ILE A O 1
ATOM 2548 N N . PHE A 1 314 ? -19.390 -0.924 30.402 1.00 82.50 314 PHE A N 1
ATOM 2549 C CA . PHE A 1 314 ? -20.699 -0.450 30.830 1.00 82.50 314 PHE A CA 1
ATOM 2550 C C . PHE A 1 314 ? -21.776 -1.252 30.107 1.00 82.50 314 PHE A C 1
ATOM 2552 O O . PHE A 1 314 ? -21.697 -1.416 28.888 1.00 82.50 314 PHE A O 1
ATOM 2559 N N . ILE A 1 315 ? -22.759 -1.768 30.844 1.00 82.31 315 ILE A N 1
ATOM 2560 C CA . ILE A 1 315 ? -23.835 -2.601 30.296 1.00 82.31 315 ILE A CA 1
ATOM 2561 C C . ILE A 1 315 ? -25.175 -2.140 30.856 1.00 82.31 315 ILE A C 1
ATOM 2563 O O . ILE A 1 315 ? -25.321 -1.988 32.064 1.00 82.31 315 ILE A O 1
ATOM 2567 N N . GLN A 1 316 ? -26.174 -1.983 29.994 1.00 80.50 316 GLN A N 1
ATOM 2568 C CA . GLN A 1 316 ? -27.538 -1.706 30.412 1.00 80.50 316 GLN A CA 1
ATOM 2569 C C . GLN A 1 316 ? -28.107 -2.897 31.191 1.00 80.50 316 GLN A C 1
ATOM 2571 O O . GLN A 1 316 ? -28.069 -4.041 30.731 1.00 80.50 316 GLN A O 1
ATOM 2576 N N . LYS A 1 317 ? -28.688 -2.625 32.360 1.00 74.50 317 LYS A N 1
ATOM 2577 C CA . LYS A 1 317 ? -29.432 -3.621 33.129 1.00 74.50 317 LYS A CA 1
ATOM 2578 C C . LYS A 1 317 ? -30.685 -4.003 32.336 1.00 74.50 317 LYS A C 1
ATOM 2580 O O . LYS A 1 317 ? -31.578 -3.185 32.145 1.00 74.50 317 LYS A O 1
ATOM 2585 N N . LEU A 1 318 ? -30.731 -5.238 31.847 1.00 67.12 318 LEU A N 1
ATOM 2586 C CA . LEU A 1 318 ? -31.938 -5.796 31.245 1.00 67.12 318 LEU A CA 1
ATOM 2587 C C . LEU A 1 318 ? -32.887 -6.177 32.386 1.00 67.12 318 LEU A C 1
ATOM 2589 O O . LEU A 1 318 ? -32.524 -6.990 33.241 1.00 67.12 318 LEU A O 1
ATOM 2593 N N . GLU A 1 319 ? -34.070 -5.565 32.433 1.00 60.00 319 GLU A N 1
ATOM 2594 C CA . GLU A 1 319 ? -35.134 -6.023 33.328 1.00 60.00 319 GLU A CA 1
ATOM 2595 C C . GLU A 1 319 ? -35.508 -7.466 32.951 1.00 60.00 319 GLU A C 1
ATOM 2597 O O . GLU A 1 319 ? -35.590 -7.805 31.768 1.00 60.00 319 GLU A O 1
ATOM 2602 N N . LYS A 1 320 ? -35.618 -8.334 33.961 1.00 52.28 320 LYS A N 1
ATOM 2603 C CA . LYS A 1 320 ? -35.902 -9.767 33.798 1.00 52.28 320 LYS A CA 1
ATOM 2604 C C . LYS A 1 320 ? -37.382 -10.047 33.624 1.00 52.28 320 LYS A C 1
ATOM 2606 O O . LYS A 1 320 ? -38.171 -9.423 34.367 1.00 52.28 320 LYS A O 1
#

Sequence (320 aa):
MYCRSNKECGMYWHSGCVTITRIYKYLSKFNWEPTKEDPRNIWIPNAGNDGEWVNPDDCVLHDKSCFFGLQLHVLEKHYDKELLSFFSKLGVKSNPSLDDFLKLWKSWENADRSLSQSECQTFWEFIVKHWSSRTEKFLSENLSKLPVGSDSNELLFLDKRDVFIADDLFLNDLFEQSSSHPLFIWYPQPSLPSSPRQKLLEIYGKIGVPNLSEFVLKYGLSSINCVGLEQVQPKEIFIGKGLIKLILGFVADPSLQMEARTRHGALKSLVDISFFATPEQITMDYCPSLSSGDFLNVKVSRMMCWDRENAKIFIQKLEK

InterPro domains:
  IPR052957 Auxin-regulated embryogenesis mediator [PTHR32387] (20-318)

Foldseek 3Di:
DDDQAPVSVCLVVDFFLVVNLVVLVVCLVVVHADDPPGDLWDWDDDPDRGTDTHQLVLEECDEPLPPCVVRHHHCVVPHDPSSSVVNVRSVRHHYDDPVNLLVVVVVVVPDPFFDFLSNVVVSLLVCLVVPDPVSLVCLLVRPQWAWFDDDDRTTDTDGLQQAADAPDVVVVVQCVVQDPDTRYGDDDPPADPSHHPVSVSVSSVSSPRYHQVVQKDKDFPVVPPCVPWDFDDCCVQPVDPVVVVVVLVVLPDVVVVDDPVRSVVVNVLQVPAIETEDQAWGWIWIWGCGPVRDTRTDIDTHQWDADSVVNYIYGYDDDD